Protein 3R9E (pdb70)

Organism: Escherichia coli (NCBI:txid562)

Radius of gyration: 22.88 Å; Cα contacts (8 Å, |Δi|>4): 651; chains: 2; bounding box: 65×47×61 Å

InterPro domains:
  IPR000182 GNAT domain [PF00583] (381-494)
  IPR000182 GNAT domain [PS51186] (375-516)
  IPR009006 Alanine racemase/group IV decarboxylase, C-terminal [G3DSA:2.40.37.10] (205-338)
  IPR009006 Alanine racemase/group IV decarboxylase, C-terminal [SSF50621] (195-311)
  IPR016181 Acyl-CoA N-acyltransferase [SSF55729] (352-518)
  IPR022644 Orn/DAP/Arg decarboxylase 2, N-terminal [PF02784] (1-208)
  IPR029066 PLP-binding barrel [G3DSA:3.20.20.10] (1-204)
  IPR029066 PLP-binding barrel [SSF51419] (2-212)

Sequence (360 aa):
DVSLTPSGIKVNDEITLLYPALKYAEELYLLINQQNKKINFIKSMAWPAFVNNISDSVSFIEQSMIDNQNEKALILFIKYKTKIAGVVSFNIIDHANKTAYIGYWLGANFQGKGIVTNNAINKLIQEYGDSGVIKRFVIKCCIVDNKKSNATALRCGFTLEGVLQKAEILNGVSYDQNIYSKVIDVSLTPSGIKVNDEITLLYPALKYAEELYLLINQNKINFIKSMAWPAFVNNISDSVSFIEQSMIDNQNEKALIILFIKYKTKIAGVVSFNIIDHANKTAYIGYWLGANFQGKGIVTNAINKLIQEYGDSGVIKRFVIKCIVDNKKSSNATALRCGFTLEGVLQKAEILNGVSYDQNIYSKVI

Structure (mmCIF, N/CA/C/O backbone):
data_3R9E
#
_entry.id   3R9E
#
_cell.length_a   78.986
_cell.length_b   94.763
_cell.length_c   53.252
_cell.angle_alpha   90.0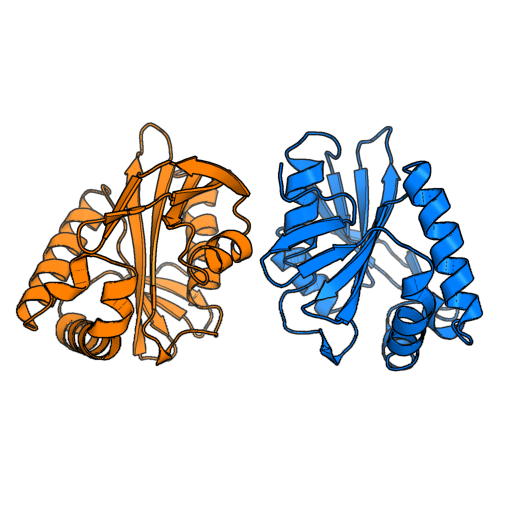00
_cell.angle_beta   90.000
_cell.angle_gamma   90.000
#
_symmetry.space_group_name_H-M   'P 21 21 2'
#
loop_
_entity.id
_entity.type
_entity.pdbx_description
1 polymer 'MccE protein'
2 non-polymer 'COENZYME A'
3 non-polymer "5'-O-(L-alpha-aspartylsulfamoyl)adenosine"
4 water water
#
loop_
_atom_site.group_PDB
_atom_site.id
_atom_site.type_symbol
_atom_site.label_atom_id
_atom_site.label_alt_id
_atom_site.label_comp_id
_atom_site.label_asym_id
_atom_site.label_entity_id
_atom_site.label_seq_id
_atom_site.pdbx_PDB_ins_code
_atom_site.Cartn_x
_atom_site.Cartn_y
_atom_site.Cartn_z
_atom_site.occupancy
_atom_site.B_iso_or_equiv
_atom_site.auth_seq_id
_atom_site.auth_comp_id
_atom_site.auth_asym_id
_atom_site.auth_atom_id
_atom_site.pdbx_PDB_model_num
ATOM 1 N N . ASP A 1 8 ? 37.446 16.886 9.251 1.00 14.74 4 ASP A N 1
ATOM 2 C CA . ASP A 1 8 ? 38.246 16.250 8.173 1.00 13.68 4 ASP A CA 1
ATOM 3 C C . ASP A 1 8 ? 38.207 14.736 8.371 1.00 13.05 4 ASP A C 1
ATOM 4 O O . ASP A 1 8 ? 38.932 14.192 9.205 1.00 13.22 4 ASP A O 1
ATOM 9 N N . VAL A 1 9 ? 37.362 14.058 7.597 1.00 12.81 5 VAL A N 1
ATOM 10 C CA . VAL A 1 9 ? 37.162 12.615 7.758 1.00 12.80 5 VAL A CA 1
ATOM 11 C C . VAL A 1 9 ? 38.383 11.772 7.370 1.00 11.95 5 VAL A C 1
ATOM 12 O O . VAL A 1 9 ? 38.433 10.586 7.677 1.00 12.45 5 VAL A O 1
ATOM 16 N N . SER A 1 10 ? 39.365 12.386 6.705 1.00 11.13 6 SER A N 1
ATOM 17 C CA . SER A 1 10 ? 40.605 11.681 6.329 1.00 10.76 6 SER A CA 1
ATOM 18 C C . SER A 1 10 ? 41.554 11.520 7.511 1.00 10.81 6 SER A C 1
ATOM 19 O O . SER A 1 10 ? 42.505 10.731 7.450 1.00 11.12 6 SER A O 1
ATOM 22 N N . LEU A 1 11 ? 41.298 12.275 8.581 1.00 11.02 7 LEU A N 1
ATOM 23 C CA . LEU A 1 11 ? 42.081 12.165 9.810 1.00 12.21 7 LEU A CA 1
ATOM 24 C C . LEU A 1 11 ? 41.358 11.217 10.749 1.00 12.99 7 LEU A C 1
ATOM 25 O O . LEU A 1 11 ? 40.420 11.604 11.453 1.00 14.15 7 LEU A O 1
ATOM 30 N N . THR A 1 12 ? 41.772 9.955 10.713 1.00 13.85 8 THR A N 1
ATOM 31 C CA . THR A 1 12 ? 41.119 8.886 11.460 1.00 14.61 8 THR A CA 1
ATOM 32 C C . THR A 1 12 ? 41.947 8.538 12.701 1.00 14.38 8 THR A C 1
ATOM 33 O O . THR A 1 12 ? 43.117 8.919 12.789 1.00 13.88 8 THR A O 1
ATOM 37 N N . PRO A 1 13 ? 41.354 7.814 13.672 1.00 14.58 9 PRO A N 1
ATOM 38 C CA . PRO A 1 13 ? 42.130 7.424 14.848 1.00 14.36 9 PRO A CA 1
ATOM 39 C C . PRO A 1 13 ? 43.381 6.601 14.513 1.00 14.00 9 PRO A C 1
ATOM 40 O O . PRO A 1 13 ? 44.385 6.710 15.211 1.00 14.17 9 PRO A O 1
ATOM 44 N N . SER A 1 14 ? 43.319 5.805 13.448 1.00 13.35 10 SER A N 1
ATOM 45 C CA . SER A 1 14 ? 44.423 4.903 13.087 1.00 13.19 10 SER A CA 1
ATOM 46 C C . SER A 1 14 ? 45.479 5.514 12.163 1.00 12.14 10 SER A C 1
ATOM 47 O O . SER A 1 14 ? 46.581 4.964 12.023 1.00 11.36 10 SER A O 1
ATOM 50 N N . GLY A 1 15 ? 45.153 6.636 11.531 1.00 11.43 11 GLY A N 1
ATOM 51 C CA . GLY A 1 15 ? 46.078 7.265 10.605 1.00 11.27 11 GLY A CA 1
ATOM 52 C C . GLY A 1 15 ? 45.408 8.210 9.643 1.00 10.88 11 GLY A C 1
ATOM 53 O O . GLY A 1 15 ? 44.238 8.565 9.792 1.00 11.80 11 GLY A O 1
ATOM 54 N N . ILE A 1 16 ? 46.173 8.619 8.645 1.00 9.97 12 ILE A N 1
ATOM 55 C CA . ILE A 1 16 ? 45.757 9.630 7.699 1.00 9.76 12 ILE A CA 1
ATOM 56 C C . ILE A 1 16 ? 45.441 8.960 6.377 1.00 9.40 12 ILE A C 1
ATOM 57 O O . ILE A 1 16 ? 46.310 8.323 5.780 1.00 9.24 12 ILE A O 1
ATOM 62 N N . LYS A 1 17 ? 44.193 9.082 5.934 1.00 9.80 13 LYS A N 1
ATOM 63 C CA . LYS A 1 17 ? 43.771 8.469 4.688 1.00 9.94 13 LYS A CA 1
ATOM 64 C C . LYS A 1 17 ? 44.170 9.340 3.507 1.00 9.74 13 LYS A C 1
ATOM 65 O O . LYS A 1 17 ? 43.630 10.432 3.313 1.00 10.22 13 LYS A O 1
ATOM 71 N N . VAL A 1 18 ? 45.120 8.852 2.721 1.00 9.33 14 VAL A N 1
ATOM 72 C CA . VAL A 1 18 ? 45.609 9.584 1.559 1.00 8.88 14 VAL A CA 1
ATOM 73 C C . VAL A 1 18 ? 44.627 9.470 0.391 1.00 9.35 14 VAL A C 1
ATOM 74 O O . VAL A 1 18 ? 44.252 10.476 -0.221 1.00 9.72 14 VAL A O 1
ATOM 78 N N . ASN A 1 19 ? 44.230 8.238 0.093 1.00 9.30 15 ASN A N 1
ATOM 79 C CA . ASN A 1 19 ? 43.275 7.959 -0.973 1.00 9.78 15 ASN A CA 1
ATOM 80 C C . ASN A 1 19 ? 42.670 6.590 -0.690 1.00 10.57 15 ASN A C 1
ATOM 81 O O . ASN A 1 19 ? 42.860 6.051 0.403 1.00 10.40 15 ASN A O 1
ATOM 86 N N . ASP A 1 20 ? 41.944 6.028 -1.656 1.00 11.75 16 ASP A N 1
ATOM 87 C CA . ASP A 1 20 ? 41.262 4.742 -1.456 1.00 13.23 16 ASP A CA 1
ATOM 88 C C . ASP A 1 20 ? 42.200 3.575 -1.163 1.00 13.07 16 ASP A C 1
ATOM 89 O O . ASP A 1 20 ? 41.773 2.572 -0.589 1.00 14.10 16 ASP A O 1
ATOM 94 N N . GLU A 1 21 ? 43.465 3.709 -1.560 1.00 12.02 17 GLU A N 1
ATOM 95 C CA . GLU A 1 21 ? 44.446 2.621 -1.461 1.00 11.87 17 GLU A CA 1
ATOM 96 C C . GLU A 1 21 ? 45.521 2.838 -0.389 1.00 10.91 17 GLU A C 1
ATOM 97 O O . GLU A 1 21 ? 46.155 1.881 0.044 1.00 11.20 17 GLU A O 1
ATOM 103 N N . ILE A 1 22 ? 45.732 4.087 0.026 1.00 9.89 18 ILE A N 1
ATOM 104 C CA . ILE A 1 22 ? 46.856 4.430 0.890 1.00 9.23 18 ILE A CA 1
ATOM 105 C C . ILE A 1 22 ? 46.390 5.067 2.186 1.00 8.97 18 ILE A C 1
ATOM 106 O O . ILE A 1 22 ? 45.652 6.059 2.175 1.00 8.56 18 ILE A O 1
ATOM 111 N N . THR A 1 23 ? 46.844 4.505 3.301 1.00 8.99 19 THR A N 1
ATOM 112 C CA . THR A 1 23 ? 46.668 5.119 4.612 1.00 9.50 19 THR A CA 1
ATOM 113 C C . THR A 1 23 ? 48.038 5.210 5.278 1.00 8.44 19 THR A C 1
ATOM 114 O O . THR A 1 23 ? 48.839 4.273 5.195 1.00 9.04 19 THR A O 1
ATOM 118 N N . LEU A 1 24 ? 48.293 6.341 5.930 1.00 8.05 20 LEU A N 1
ATOM 119 C CA . LEU A 1 24 ? 49.530 6.548 6.673 1.00 7.80 20 LEU A CA 1
ATOM 120 C C . LEU A 1 24 ? 49.213 6.261 8.129 1.00 7.96 20 LEU A C 1
ATOM 121 O O . LEU A 1 24 ? 48.548 7.048 8.803 1.00 8.37 20 LEU A O 1
ATOM 126 N N . LEU A 1 25 ? 49.675 5.107 8.599 1.00 8.20 21 LEU A N 1
ATOM 127 C CA . LEU A 1 25 ? 49.302 4.608 9.917 1.00 8.61 21 LEU A CA 1
ATOM 128 C C . LEU A 1 25 ? 50.171 5.152 11.029 1.00 8.73 21 LEU A C 1
ATOM 129 O O . LEU A 1 25 ? 51.397 5.208 10.913 1.00 8.44 21 LEU A O 1
ATOM 134 N N . TYR A 1 26 ? 49.539 5.518 12.138 1.00 9.01 22 TYR A N 1
ATOM 135 C CA . TYR A 1 26 ? 50.287 5.815 13.344 1.00 9.30 22 TYR A CA 1
ATOM 136 C C . TYR A 1 26 ? 50.931 4.513 13.820 1.00 9.99 22 TYR A C 1
ATOM 137 O O . TYR A 1 26 ? 50.292 3.457 13.798 1.00 10.67 22 TYR A O 1
ATOM 146 N N . PRO A 1 27 ? 52.208 4.570 14.226 1.00 10.59 23 PRO A N 1
ATOM 147 C CA . PRO A 1 27 ? 52.894 3.342 14.622 1.00 11.45 23 PRO A CA 1
ATOM 148 C C . PRO A 1 27 ? 52.221 2.608 15.784 1.00 12.52 23 PRO A C 1
ATOM 149 O O . PRO A 1 27 ? 51.607 3.231 16.656 1.00 12.79 23 PRO A O 1
ATOM 153 N N . ALA A 1 28 ? 52.334 1.285 15.748 1.00 13.72 24 ALA A N 1
ATOM 154 C CA . ALA A 1 28 ? 51.784 0.387 16.756 1.00 14.88 24 ALA A CA 1
ATOM 155 C C . ALA A 1 28 ? 52.638 -0.864 16.738 1.00 15.53 24 ALA A C 1
ATOM 156 O O . ALA A 1 28 ? 53.174 -1.248 15.694 1.00 14.84 24 ALA A O 1
ATOM 158 N N . LEU A 1 29 ? 52.746 -1.508 17.896 1.00 16.21 25 LEU A N 1
ATOM 159 C CA . LEU A 1 29 ? 53.583 -2.699 18.051 1.00 17.37 25 LEU A CA 1
ATOM 160 C C . LEU A 1 29 ? 53.165 -3.867 17.171 1.00 18.23 25 LEU A C 1
ATOM 161 O O . LEU A 1 29 ? 54.010 -4.660 16.763 1.00 18.62 25 LEU A O 1
ATOM 166 N N . LYS A 1 30 ? 51.869 -3.958 16.872 1.00 19.09 26 LYS A N 1
ATOM 167 C CA . LYS A 1 30 ? 51.332 -5.025 16.023 1.00 20.25 26 LYS A CA 1
ATOM 168 C C . LYS A 1 30 ? 51.962 -5.050 14.634 1.00 20.01 26 LYS A C 1
ATOM 169 O O . LYS A 1 30 ? 51.964 -6.085 13.971 1.00 20.78 26 LYS A O 1
ATOM 175 N N . TYR A 1 31 ? 52.498 -3.905 14.210 1.00 19.49 27 TYR A N 1
ATOM 176 C CA . TYR A 1 31 ? 53.114 -3.775 12.895 1.00 18.69 27 TYR A CA 1
ATOM 177 C C . TYR A 1 31 ? 54.561 -4.281 12.870 1.00 18.34 27 TYR A C 1
ATOM 178 O O . TYR A 1 31 ? 55.144 -4.421 11.796 1.00 18.04 27 TYR A O 1
ATOM 187 N N . ALA A 1 32 ? 55.133 -4.565 14.044 1.00 18.31 28 ALA A N 1
ATOM 188 C CA . ALA A 1 32 ? 56.557 -4.911 14.155 1.00 18.22 28 ALA A CA 1
ATOM 189 C C . ALA A 1 32 ? 56.975 -6.057 13.243 1.00 18.56 28 ALA A C 1
ATOM 190 O O . ALA A 1 32 ? 57.987 -5.969 12.545 1.00 18.17 28 ALA A O 1
ATOM 192 N N . GLU A 1 33 ? 56.188 -7.130 13.249 1.00 18.82 29 GLU A N 1
ATOM 193 C CA . GLU A 1 33 ? 56.503 -8.311 12.459 1.00 19.19 29 GLU A CA 1
ATOM 194 C C . GLU A 1 33 ? 56.535 -8.008 10.961 1.00 18.59 29 GLU A C 1
ATOM 195 O O . GLU A 1 33 ? 57.520 -8.307 10.287 1.00 18.05 29 GLU A O 1
ATOM 201 N N . GLU A 1 34 ? 55.466 -7.400 10.454 1.00 17.98 30 GLU A N 1
ATOM 202 C CA . GLU A 1 34 ? 55.373 -7.086 9.033 1.00 17.28 30 GLU A CA 1
ATOM 203 C C . GLU A 1 34 ? 56.453 -6.091 8.605 1.00 16.43 30 GLU A C 1
ATOM 204 O O . GLU A 1 34 ? 57.061 -6.249 7.544 1.00 16.15 30 GLU A O 1
ATOM 210 N N . LEU A 1 35 ? 56.688 -5.078 9.436 1.00 15.88 31 LEU A N 1
ATOM 211 C CA . LEU A 1 35 ? 57.710 -4.078 9.147 1.00 15.45 31 LEU A CA 1
ATOM 212 C C . LEU A 1 35 ? 59.086 -4.731 9.069 1.00 15.21 31 LEU A C 1
ATOM 213 O O . LEU A 1 35 ? 59.841 -4.498 8.118 1.00 14.12 31 LEU A O 1
ATOM 218 N N . TYR A 1 36 ? 59.403 -5.567 10.058 1.00 15.21 32 TYR A N 1
ATOM 219 C CA . TYR A 1 36 ? 60.684 -6.254 10.061 1.00 15.44 32 TYR A CA 1
ATOM 220 C C . TYR A 1 36 ? 60.879 -7.105 8.808 1.00 15.28 32 TYR A C 1
ATOM 221 O O . TYR A 1 36 ? 61.937 -7.063 8.186 1.00 14.66 32 TYR A O 1
ATOM 230 N N . LEU A 1 37 ? 59.862 -7.882 8.447 1.00 15.24 33 LEU A N 1
ATOM 231 C CA . LEU A 1 37 ? 59.974 -8.763 7.291 1.00 15.81 33 LEU A CA 1
ATOM 232 C C . LEU A 1 37 ? 60.195 -7.965 6.009 1.00 15.34 33 LEU A C 1
ATOM 233 O O . LEU A 1 37 ? 60.981 -8.357 5.151 1.00 15.20 33 LEU A O 1
ATOM 238 N N . LEU A 1 38 ? 59.510 -6.830 5.899 1.00 14.80 34 LEU A N 1
ATOM 239 C CA . LEU A 1 38 ? 59.664 -5.955 4.748 1.00 14.23 34 LEU A CA 1
ATOM 240 C C . LEU A 1 38 ? 61.090 -5.402 4.656 1.00 13.72 34 LEU A C 1
ATOM 241 O O . LEU A 1 38 ? 61.699 -5.409 3.589 1.00 13.81 34 LEU A O 1
ATOM 246 N N . ILE A 1 39 ? 61.625 -4.929 5.782 1.00 13.91 35 ILE A N 1
ATOM 247 C CA . ILE A 1 39 ? 62.993 -4.421 5.807 1.00 14.04 35 ILE A CA 1
ATOM 248 C C . ILE A 1 39 ? 63.959 -5.537 5.424 1.00 14.82 35 ILE A C 1
ATOM 249 O O . ILE A 1 39 ? 64.848 -5.345 4.600 1.00 14.90 35 ILE A O 1
ATOM 254 N N . ASN A 1 40 ? 63.751 -6.711 6.016 1.00 15.42 36 ASN A N 1
ATOM 255 C CA . ASN A 1 40 ? 64.599 -7.864 5.761 1.00 16.40 36 ASN A CA 1
ATOM 256 C C . ASN A 1 40 ? 64.652 -8.211 4.276 1.00 16.41 36 ASN A C 1
ATOM 257 O O . ASN A 1 40 ? 65.732 -8.446 3.737 1.00 16.59 36 ASN A O 1
ATOM 262 N N . GLN A 1 41 ? 63.490 -8.208 3.621 1.00 16.28 37 GLN A N 1
ATOM 263 C CA A GLN A 1 41 ? 63.394 -8.518 2.195 0.50 16.41 37 GLN A CA 1
ATOM 264 C CA B GLN A 1 41 ? 63.407 -8.523 2.194 0.50 16.44 37 GLN A CA 1
ATOM 265 C C . GLN A 1 41 ? 64.166 -7.505 1.344 1.00 16.04 37 GLN A C 1
ATOM 266 O O . GLN A 1 41 ? 64.666 -7.839 0.269 1.00 16.38 37 GLN A O 1
ATOM 277 N N . ASN A 1 42 ? 64.262 -6.269 1.832 1.00 15.07 38 ASN A N 1
ATOM 278 C CA . ASN A 1 42 ? 64.872 -5.171 1.075 1.00 14.00 38 ASN A CA 1
ATOM 279 C C . ASN A 1 42 ? 66.238 -4.717 1.565 1.00 14.23 38 ASN A C 1
ATOM 280 O O . ASN A 1 42 ? 66.802 -3.748 1.045 1.00 13.48 38 ASN A O 1
ATOM 285 N N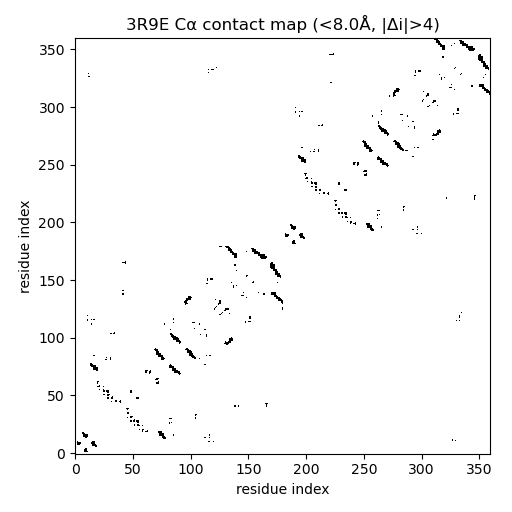 . LYS A 1 43 ? 66.780 -5.430 2.550 1.00 14.85 39 LYS A N 1
ATOM 286 C CA A LYS A 1 43 ? 68.000 -5.011 3.231 0.70 15.43 39 LYS A CA 1
ATOM 287 C CA B LYS A 1 43 ? 67.999 -4.986 3.226 0.30 15.09 39 LYS A CA 1
ATOM 288 C C . LYS A 1 43 ? 69.165 -4.704 2.285 1.00 15.44 39 LYS A C 1
ATOM 289 O O . LYS A 1 43 ? 69.801 -3.658 2.386 1.00 15.23 39 LYS A O 1
ATOM 300 N N . ILE A 1 44 ? 69.442 -5.613 1.356 1.00 15.72 40 ILE A N 1
ATOM 301 C CA . ILE A 1 44 ? 70.587 -5.418 0.469 1.00 16.56 40 ILE A CA 1
ATOM 302 C C . ILE A 1 44 ? 70.496 -4.131 -0.370 1.00 16.25 40 ILE A C 1
ATOM 303 O O . ILE A 1 44 ? 71.462 -3.373 -0.446 1.00 16.55 40 ILE A O 1
ATOM 308 N N . ASN A 1 45 ? 69.341 -3.877 -0.979 1.00 16.15 41 ASN A N 1
ATOM 309 C CA . ASN A 1 45 ? 69.167 -2.646 -1.747 1.00 16.18 41 ASN A CA 1
ATOM 310 C C . ASN A 1 45 ? 69.104 -1.393 -0.871 1.00 15.11 41 ASN A C 1
ATOM 311 O O . ASN A 1 45 ? 69.633 -0.344 -1.233 1.00 14.70 41 ASN A O 1
ATOM 316 N N . PHE A 1 46 ? 68.471 -1.510 0.292 1.00 13.98 42 PHE A N 1
ATOM 317 C CA . PHE A 1 46 ? 68.314 -0.364 1.193 1.00 13.45 42 PHE A CA 1
ATOM 318 C C . PHE A 1 46 ? 69.630 0.155 1.743 1.00 13.58 42 PHE A C 1
ATOM 319 O O . PHE A 1 46 ? 69.800 1.363 1.922 1.00 12.95 42 PHE A O 1
ATOM 327 N N . ILE A 1 47 ? 70.549 -0.766 2.027 1.00 14.19 43 ILE A N 1
ATOM 328 C CA . ILE A 1 47 ? 71.872 -0.418 2.553 1.00 14.94 43 ILE A CA 1
ATOM 329 C C . ILE A 1 47 ? 72.603 0.521 1.575 1.00 15.34 43 ILE A C 1
ATOM 330 O O . ILE A 1 47 ? 73.412 1.356 1.981 1.00 15.87 43 ILE A O 1
ATOM 335 N N . LYS A 1 48 ? 72.270 0.424 0.290 1.00 15.94 44 LYS A N 1
ATOM 336 C CA . LYS A 1 48 ? 72.852 1.327 -0.707 1.00 16.63 44 LYS A CA 1
ATOM 337 C C . LYS A 1 48 ? 72.522 2.809 -0.486 1.00 16.29 44 LYS A C 1
ATOM 338 O O . LYS A 1 48 ? 73.289 3.673 -0.899 1.00 17.00 44 LYS A O 1
ATOM 344 N N . SER A 1 49 ? 71.396 3.112 0.166 1.00 15.34 45 SER A N 1
ATOM 345 C CA . SER A 1 49 ? 70.953 4.506 0.282 1.00 14.92 45 SER A CA 1
ATOM 346 C C . SER A 1 49 ? 70.681 5.024 1.704 1.00 13.87 45 SER A C 1
ATOM 347 O O . SER A 1 49 ? 70.433 6.212 1.891 1.00 14.07 45 SER A O 1
ATOM 350 N N . MET A 1 50 ? 70.709 4.140 2.697 1.00 12.62 46 MET A N 1
ATOM 351 C CA . MET A 1 50 ? 70.406 4.509 4.085 1.00 11.63 46 MET A CA 1
ATOM 352 C C . MET A 1 50 ? 71.370 3.766 5.005 1.00 11.42 46 MET A C 1
ATOM 353 O O . MET A 1 50 ? 71.801 2.672 4.671 1.00 11.07 46 MET A O 1
ATOM 358 N N . ALA A 1 51 ? 71.710 4.348 6.156 1.00 11.35 47 ALA A N 1
ATOM 359 C CA . ALA A 1 51 ? 72.695 3.721 7.061 1.00 11.87 47 ALA A CA 1
ATOM 360 C C . ALA A 1 51 ? 72.075 2.626 7.940 1.00 11.81 47 ALA A C 1
ATOM 361 O O . ALA A 1 51 ? 72.624 1.516 8.068 1.00 13.28 47 ALA A O 1
ATOM 363 N N . TRP A 1 52 ? 70.909 2.925 8.507 1.00 10.97 48 TRP A N 1
ATOM 364 C CA . TRP A 1 52 ? 70.263 2.060 9.505 1.00 10.49 48 TRP A CA 1
ATOM 365 C C . TRP A 1 52 ? 69.900 0.620 9.088 1.00 10.02 48 TRP A C 1
ATOM 366 O O . TRP A 1 52 ? 69.896 -0.263 9.947 1.00 10.23 48 TRP A O 1
ATOM 377 N N . PRO A 1 53 ? 69.596 0.356 7.791 1.00 9.98 49 PRO A N 1
ATOM 378 C CA . PRO A 1 53 ? 69.175 -1.023 7.495 1.00 10.39 49 PRO A CA 1
ATOM 379 C C . PRO A 1 53 ? 70.240 -2.080 7.772 1.00 10.84 49 PRO A C 1
ATOM 380 O O . PRO A 1 53 ? 69.896 -3.227 8.050 1.00 11.00 49 PRO A O 1
ATOM 384 N N . ALA A 1 54 ? 71.514 -1.694 7.729 1.00 11.26 50 ALA A N 1
ATOM 385 C CA . ALA A 1 54 ? 72.608 -2.649 7.942 1.00 12.40 50 ALA A CA 1
ATOM 386 C C . ALA A 1 54 ? 72.528 -3.315 9.318 1.00 13.25 50 ALA A C 1
ATOM 387 O O . ALA A 1 54 ? 73.085 -4.397 9.521 1.00 14.03 50 ALA A O 1
ATOM 389 N N . PHE A 1 55 ? 71.829 -2.672 10.252 1.00 13.94 51 PHE A N 1
ATOM 390 C CA . PHE A 1 55 ? 71.786 -3.110 11.646 1.00 15.07 51 PHE A CA 1
ATOM 391 C C . PHE A 1 55 ? 70.425 -3.676 12.087 1.00 15.04 51 PHE A C 1
ATOM 392 O O . PHE A 1 55 ? 70.224 -3.978 13.266 1.00 15.86 51 PHE A O 1
ATOM 400 N N . VAL A 1 56 ? 69.500 -3.838 11.144 1.00 14.52 52 VAL A N 1
ATOM 401 C CA . VAL A 1 56 ? 68.201 -4.434 11.453 1.00 14.53 52 VAL A CA 1
ATOM 402 C C . VAL A 1 56 ? 68.307 -5.946 11.261 1.00 14.87 52 VAL A C 1
ATOM 403 O O . VAL A 1 56 ? 68.240 -6.449 10.137 1.00 15.21 52 VAL A O 1
ATOM 407 N N . ASN A 1 57 ? 68.475 -6.662 12.370 1.00 14.90 53 ASN A N 1
ATOM 408 C CA . ASN A 1 57 ? 68.815 -8.088 12.326 1.00 15.30 53 ASN A CA 1
ATOM 409 C C . ASN A 1 57 ? 67.769 -9.024 12.917 1.00 15.01 53 ASN A C 1
ATOM 410 O O . ASN A 1 57 ? 67.825 -10.238 12.713 1.00 15.11 53 ASN A O 1
ATOM 415 N N . ASN A 1 58 ? 66.817 -8.458 13.648 1.00 14.61 54 ASN A N 1
ATOM 416 C CA . ASN A 1 58 ? 65.792 -9.238 14.313 1.00 14.69 54 ASN A CA 1
ATOM 417 C C . ASN A 1 58 ? 64.545 -8.384 14.462 1.00 14.47 54 ASN A C 1
ATOM 418 O O . ASN A 1 58 ? 64.628 -7.149 14.454 1.00 13.98 54 ASN A O 1
ATOM 423 N N . ILE A 1 59 ? 63.395 -9.040 14.587 1.00 14.11 55 ILE A N 1
ATOM 424 C CA . ILE A 1 59 ? 62.135 -8.356 14.861 1.00 14.53 55 ILE A CA 1
ATOM 425 C C . ILE A 1 59 ? 62.252 -7.395 16.050 1.00 14.01 55 ILE A C 1
ATOM 426 O O . ILE A 1 59 ? 61.628 -6.337 16.042 1.00 13.69 55 ILE A O 1
ATOM 431 N N . SER A 1 60 ? 63.071 -7.744 17.045 1.00 13.69 56 SER A N 1
ATOM 432 C CA . SER A 1 60 ? 63.283 -6.896 18.222 1.00 13.82 56 SER A CA 1
ATOM 433 C C . SER A 1 60 ? 63.812 -5.504 17.865 1.00 13.42 56 SER A C 1
ATOM 434 O O . SER A 1 60 ? 63.529 -4.536 18.567 1.00 13.26 56 SER A O 1
ATOM 437 N N . ASP A 1 61 ? 64.587 -5.409 16.786 1.00 12.75 57 ASP A N 1
ATOM 438 C CA . ASP A 1 61 ? 65.078 -4.116 16.320 1.00 12.38 57 ASP A CA 1
ATOM 439 C C . ASP A 1 61 ? 63.926 -3.258 15.809 1.00 11.87 57 ASP A C 1
ATOM 440 O O . ASP A 1 61 ? 63.907 -2.046 16.035 1.00 11.59 57 ASP A O 1
ATOM 445 N N . SER A 1 62 ? 62.968 -3.886 15.133 1.00 11.38 58 SER A N 1
ATOM 446 C CA . SER A 1 62 ? 61.792 -3.165 14.648 1.00 11.65 58 SER A CA 1
ATOM 447 C C . SER A 1 62 ? 60.867 -2.780 15.801 1.00 11.68 58 SER A C 1
ATOM 448 O O . SER A 1 62 ? 60.282 -1.698 15.789 1.00 11.69 58 SER A O 1
ATOM 451 N N . VAL A 1 63 ? 60.753 -3.649 16.807 1.00 11.85 59 VAL A N 1
ATOM 452 C CA . VAL A 1 63 ? 60.019 -3.309 18.026 1.00 12.33 59 VAL A CA 1
ATOM 453 C C . VAL A 1 63 ? 60.616 -2.052 18.663 1.00 12.34 59 VAL A C 1
ATOM 454 O O . VAL A 1 63 ? 59.889 -1.108 18.989 1.00 12.44 59 VAL A O 1
ATOM 458 N N . SER A 1 64 ? 61.937 -2.021 18.817 1.00 12.27 60 SER A N 1
ATOM 459 C CA . SER A 1 64 ? 62.611 -0.868 19.411 1.00 12.75 60 SER A CA 1
ATOM 460 C C . SER A 1 64 ? 62.387 0.409 18.597 1.00 12.04 60 SER A C 1
ATOM 461 O O . SER A 1 64 ? 62.151 1.482 19.162 1.00 12.02 60 SER A O 1
ATOM 464 N N . PHE A 1 65 ? 62.450 0.285 17.275 1.00 11.09 61 PHE A N 1
ATOM 465 C CA . PHE A 1 65 ? 62.155 1.403 16.394 1.00 10.29 61 PHE A CA 1
ATOM 466 C C . PHE A 1 65 ? 60.725 1.920 16.591 1.00 9.94 61 PHE A C 1
ATOM 467 O O . PHE A 1 65 ? 60.502 3.130 16.671 1.00 9.53 61 PHE A O 1
ATOM 475 N N . ILE A 1 66 ? 59.764 1.004 16.654 1.00 9.81 62 ILE A N 1
ATOM 476 C CA . ILE A 1 66 ? 58.370 1.385 16.884 1.00 10.73 62 ILE A CA 1
ATOM 477 C C . ILE A 1 66 ? 58.202 2.083 18.232 1.00 10.73 62 ILE A C 1
ATOM 478 O O . ILE A 1 66 ? 57.542 3.124 18.310 1.00 10.78 62 ILE A O 1
ATOM 483 N N . GLU A 1 67 ? 58.816 1.533 19.281 1.00 11.25 63 GLU A N 1
ATOM 484 C CA . GLU A 1 67 ? 58.733 2.138 20.614 1.00 11.91 63 GLU A CA 1
ATOM 485 C C . GLU A 1 67 ? 59.265 3.570 20.610 1.00 11.67 63 GLU A C 1
ATOM 486 O O . GLU A 1 67 ? 58.605 4.482 21.115 1.00 11.86 63 GLU A O 1
ATOM 492 N N . GLN A 1 68 ? 60.438 3.780 20.015 1.00 11.25 64 GLN A N 1
ATOM 493 C CA . GLN A 1 68 ? 61.017 5.110 19.961 1.00 11.64 64 GLN A CA 1
ATOM 494 C C . GLN A 1 68 ? 60.176 6.055 19.098 1.00 11.04 64 GLN A C 1
ATOM 495 O O . GLN A 1 68 ? 60.005 7.222 19.446 1.00 10.89 64 GLN A O 1
ATOM 501 N N . SER A 1 69 ? 59.666 5.553 17.972 1.00 10.29 65 SER A N 1
ATOM 502 C CA . SER A 1 69 ? 58.828 6.351 17.080 1.00 9.65 65 SER A CA 1
ATOM 503 C C . SER A 1 69 ? 57.560 6.826 17.786 1.00 9.40 65 SER A C 1
ATOM 504 O O . SER A 1 69 ? 57.128 7.961 17.583 1.00 8.92 65 SER A O 1
ATOM 507 N N . MET A 1 70 ? 56.967 5.961 18.609 1.00 9.38 66 MET A N 1
ATOM 508 C CA . MET A 1 70 ? 55.760 6.342 19.353 1.00 9.65 66 MET A CA 1
ATOM 509 C C . MET A 1 70 ? 56.055 7.421 20.392 1.00 9.83 66 MET A C 1
ATOM 510 O O . MET A 1 70 ? 55.241 8.315 20.603 1.00 9.96 66 MET A O 1
ATOM 515 N N . ILE A 1 71 ? 57.223 7.343 21.029 1.00 10.43 67 ILE A N 1
ATOM 516 C CA . ILE A 1 71 ? 57.648 8.377 21.972 1.00 11.15 67 ILE A CA 1
ATOM 517 C C . ILE A 1 71 ? 57.844 9.709 21.244 1.00 10.86 67 ILE A C 1
ATOM 518 O O . ILE A 1 71 ? 57.312 10.744 21.664 1.00 10.86 67 ILE A O 1
ATOM 523 N N . ASP A 1 72 ? 58.575 9.676 20.131 1.00 10.43 68 ASP A N 1
ATOM 524 C CA . ASP A 1 72 ? 58.814 10.894 19.367 1.00 10.58 68 ASP A CA 1
ATOM 525 C C . ASP A 1 72 ? 57.516 11.493 18.806 1.00 9.70 68 ASP A C 1
ATOM 526 O O . ASP A 1 72 ? 57.331 12.717 18.830 1.00 10.15 68 ASP A O 1
ATOM 531 N N . ASN A 1 73 ? 56.606 10.633 18.340 1.00 8.78 69 ASN A N 1
ATOM 532 C CA . ASN A 1 73 ? 55.312 11.101 17.837 1.00 8.81 69 ASN A CA 1
ATOM 533 C C . ASN A 1 73 ? 54.498 11.778 18.938 1.00 8.69 69 ASN A C 1
ATOM 534 O O . ASN A 1 73 ? 53.950 12.861 18.727 1.00 9.29 69 ASN A O 1
ATOM 539 N N . GLN A 1 74 ? 54.437 11.142 20.110 1.00 8.58 70 GLN A N 1
ATOM 540 C CA . GLN A 1 74 ? 53.727 11.703 21.266 1.00 8.93 70 GLN A CA 1
ATOM 541 C C . GLN A 1 74 ? 54.188 13.119 21.582 1.00 9.58 70 GLN A C 1
ATOM 542 O O . GLN A 1 74 ? 53.372 13.989 21.891 1.00 9.98 70 GLN A O 1
ATOM 548 N N . ASN A 1 75 ? 55.494 13.337 21.492 1.00 10.08 71 ASN A N 1
ATOM 549 C CA . ASN A 1 75 ? 56.092 14.606 21.874 1.00 11.01 71 ASN A CA 1
ATOM 550 C C . ASN A 1 75 ? 56.314 15.568 20.716 1.00 11.47 71 ASN A C 1
ATOM 551 O O . ASN A 1 75 ? 56.879 16.648 20.894 1.00 11.98 71 ASN A O 1
ATOM 556 N N . GLU A 1 76 ? 55.829 15.185 19.539 1.00 11.89 72 GLU A N 1
ATOM 557 C CA . GLU A 1 76 ? 55.963 15.985 18.314 1.00 12.52 72 GLU A CA 1
ATOM 558 C C . GLU A 1 76 ? 57.419 16.310 17.966 1.00 12.15 72 GLU A C 1
ATOM 559 O O . GLU A 1 76 ? 57.696 17.330 17.342 1.00 12.90 72 GLU A O 1
ATOM 565 N N . LYS A 1 77 ? 58.337 15.437 18.368 1.00 12.17 73 LYS A N 1
ATOM 566 C CA . LYS A 1 77 ? 59.736 15.543 17.953 1.00 12.57 73 LYS A CA 1
ATOM 567 C C . LYS A 1 77 ? 59.867 15.140 16.485 1.00 11.67 73 LYS A C 1
ATOM 568 O O . LYS A 1 77 ? 60.731 15.643 15.757 1.00 11.97 73 LYS A O 1
ATOM 574 N N . ALA A 1 78 ? 58.993 14.226 16.079 1.00 10.37 74 ALA A N 1
ATOM 575 C CA . ALA A 1 78 ? 58.979 13.646 14.750 1.00 9.60 74 ALA A CA 1
ATOM 576 C C . ALA A 1 78 ? 57.541 13.262 14.436 1.00 8.91 74 ALA A C 1
ATOM 577 O O . ALA A 1 78 ? 56.670 13.305 15.318 1.00 8.86 74 ALA A O 1
ATOM 579 N N . LEU A 1 79 ? 57.287 12.906 13.177 1.00 8.12 75 LEU A N 1
ATOM 580 C CA . LEU A 1 79 ? 56.035 12.271 12.790 1.00 8.42 75 LEU A CA 1
ATOM 581 C C . LEU A 1 79 ? 56.395 11.058 11.944 1.00 7.99 75 LEU A C 1
ATOM 582 O O . LEU A 1 79 ? 56.676 11.191 10.755 1.00 9.06 75 LEU A O 1
ATOM 587 N N . ILE A 1 80 ? 56.391 9.884 12.564 1.00 7.46 76 ILE A N 1
ATOM 588 C CA . ILE A 1 80 ? 56.740 8.642 11.883 1.00 7.52 76 ILE A CA 1
ATOM 589 C C . ILE A 1 80 ? 55.456 7.919 11.531 1.00 6.91 76 ILE A C 1
ATOM 590 O O . ILE A 1 80 ? 54.623 7.685 12.405 1.00 7.63 76 ILE A O 1
ATOM 595 N N . LEU A 1 81 ? 55.297 7.568 10.257 1.00 6.56 77 LEU A N 1
ATOM 596 C CA . LEU A 1 81 ? 54.073 6.928 9.778 1.00 6.72 77 LEU A CA 1
ATOM 597 C C . LEU A 1 81 ? 54.404 5.705 8.953 1.00 6.62 77 LEU A C 1
ATOM 598 O O . LEU A 1 81 ? 55.370 5.700 8.191 1.00 6.84 77 LEU A O 1
ATOM 603 N N . PHE A 1 82 ? 53.589 4.665 9.096 1.00 6.85 78 PHE A N 1
ATOM 604 C CA . PHE A 1 82 ? 53.793 3.443 8.331 1.00 7.48 78 PHE A CA 1
ATOM 605 C C . PHE A 1 82 ? 52.824 3.448 7.161 1.00 7.25 78 PHE A C 1
ATOM 606 O O . PHE A 1 82 ? 51.610 3.560 7.338 1.00 8.10 78 PHE A O 1
ATOM 614 N N . ILE A 1 83 ? 53.364 3.364 5.953 1.00 7.50 79 ILE A N 1
ATOM 615 C CA . ILE A 1 83 ? 52.530 3.431 4.756 1.00 8.07 79 ILE A CA 1
ATOM 616 C C . ILE A 1 83 ? 51.812 2.103 4.547 1.00 8.36 79 ILE A C 1
ATOM 617 O O . ILE A 1 83 ? 52.457 1.059 4.419 1.00 9.09 79 ILE A O 1
ATOM 622 N N . LYS A 1 84 ? 50.484 2.146 4.518 1.00 8.82 80 LYS A N 1
ATOM 623 C CA . LYS A 1 84 ? 49.692 0.973 4.185 1.00 9.71 80 LYS A CA 1
ATOM 624 C C . LYS A 1 84 ? 49.131 1.152 2.784 1.00 9.54 80 LYS A C 1
ATOM 625 O O . LYS A 1 84 ? 48.409 2.111 2.506 1.00 10.22 80 LYS A O 1
ATOM 631 N N . TYR A 1 85 ? 49.477 0.217 1.907 1.00 9.87 81 TYR A N 1
ATOM 632 C CA . TYR A 1 85 ? 49.001 0.218 0.536 1.00 10.21 81 TYR A CA 1
ATOM 633 C C . TYR A 1 85 ? 48.176 -1.041 0.355 1.00 10.98 81 TYR A C 1
ATOM 634 O O . TYR A 1 85 ? 48.700 -2.156 0.469 1.00 11.00 81 TYR A O 1
ATOM 643 N N . LYS A 1 86 ? 46.884 -0.863 0.084 1.00 11.67 82 LYS A N 1
ATOM 644 C CA . LYS A 1 86 ? 45.934 -1.976 0.067 1.00 13.08 82 LYS A CA 1
ATOM 645 C C . LYS A 1 86 ? 46.030 -2.673 1.425 1.00 13.58 82 LYS A C 1
ATOM 646 O O . LYS A 1 86 ? 45.834 -2.029 2.447 1.00 14.09 82 LYS A O 1
ATOM 652 N N . THR A 1 87 ? 46.373 -3.963 1.452 1.00 14.70 83 THR A N 1
ATOM 653 C CA . THR A 1 87 ? 46.396 -4.715 2.712 1.00 15.64 83 THR A CA 1
ATOM 654 C C . THR A 1 87 ? 47.757 -4.743 3.412 1.00 15.21 83 THR A C 1
ATOM 655 O O . THR A 1 87 ? 47.869 -5.245 4.531 1.00 15.90 83 THR A O 1
ATOM 659 N N . LYS A 1 88 ? 48.781 -4.184 2.767 1.00 14.13 84 LYS A N 1
ATOM 660 C CA . LYS A 1 88 ? 50.163 -4.378 3.217 1.00 13.25 84 LYS A CA 1
ATOM 661 C C . LYS A 1 88 ? 50.867 -3.109 3.670 1.00 12.16 84 LYS A C 1
ATOM 662 O O . LYS A 1 88 ? 50.638 -2.025 3.129 1.00 11.54 84 LYS A O 1
ATOM 668 N N . ILE A 1 89 ? 51.764 -3.257 4.636 1.00 11.25 85 ILE A N 1
ATOM 669 C CA . ILE A 1 89 ? 52.734 -2.199 4.915 1.00 10.92 85 ILE A CA 1
ATOM 670 C C . ILE A 1 89 ? 53.725 -2.119 3.748 1.00 10.03 85 ILE A C 1
ATOM 671 O O . ILE A 1 89 ? 54.337 -3.126 3.369 1.00 10.19 85 ILE A O 1
ATOM 676 N N . ALA A 1 90 ? 53.855 -0.921 3.179 1.00 9.03 86 ALA A N 1
ATOM 677 C CA . ALA A 1 90 ? 54.672 -0.677 1.994 1.00 8.57 86 ALA A CA 1
ATOM 678 C C . ALA A 1 90 ? 56.012 -0.020 2.309 1.00 7.56 86 ALA A C 1
ATOM 679 O O . ALA A 1 90 ? 56.943 -0.073 1.498 1.00 7.44 86 ALA A O 1
ATOM 681 N N . GLY A 1 91 ? 56.095 0.633 3.465 1.00 7.32 87 GLY A N 1
ATOM 682 C CA . GLY A 1 91 ? 57.258 1.427 3.805 1.00 7.15 87 GLY A CA 1
ATOM 683 C C . GLY A 1 91 ? 56.915 2.434 4.874 1.00 6.55 87 GLY A C 1
ATOM 684 O O . GLY A 1 91 ? 55.948 2.258 5.628 1.00 7.20 87 GLY A O 1
ATOM 685 N N . VAL A 1 92 ? 57.730 3.482 4.935 1.00 6.69 88 VAL A N 1
ATOM 686 C CA . VAL A 1 92 ? 57.636 4.498 5.978 1.00 6.58 88 VAL A CA 1
ATOM 687 C C . VAL A 1 92 ? 57.701 5.873 5.317 1.00 5.96 88 VAL A C 1
ATOM 688 O O . VAL A 1 92 ? 58.456 6.072 4.361 1.00 6.42 88 VAL A O 1
ATOM 692 N N . VAL A 1 93 ? 56.899 6.812 5.809 1.00 6.16 89 VAL A N 1
ATOM 693 C CA . VAL A 1 93 ? 57.083 8.219 5.462 1.00 6.50 89 VAL A CA 1
ATOM 694 C C . VAL A 1 93 ? 57.088 8.997 6.771 1.00 5.92 89 VAL A C 1
ATOM 695 O O . VAL A 1 93 ? 56.367 8.654 7.706 1.00 6.70 89 VAL A O 1
ATOM 699 N N . SER A 1 94 ? 57.916 10.029 6.851 1.00 6.08 90 SER A N 1
ATOM 700 C CA . SER A 1 94 ? 58.112 10.687 8.132 1.00 6.86 90 SER A CA 1
ATOM 701 C C . SER A 1 94 ? 58.431 12.153 7.999 1.00 6.68 90 SER A C 1
ATOM 702 O O . SER A 1 94 ? 58.985 12.596 6.992 1.00 6.76 90 SER A O 1
ATOM 705 N N . PHE A 1 95 ? 58.089 12.896 9.045 1.00 6.67 91 PHE A N 1
ATOM 706 C CA . PHE A 1 95 ? 58.856 14.077 9.383 1.00 7.00 91 PHE A CA 1
ATOM 707 C C . PHE A 1 95 ? 59.917 13.572 10.363 1.00 7.31 91 PHE A C 1
ATOM 708 O O . PHE A 1 95 ? 59.608 13.305 11.528 1.00 7.67 91 PHE A O 1
ATOM 716 N N . ASN A 1 96 ? 61.145 13.385 9.881 1.00 8.00 92 ASN A N 1
ATOM 717 C CA . ASN A 1 96 ? 62.245 12.902 10.737 1.00 9.61 92 ASN A CA 1
ATOM 718 C C . ASN A 1 96 ? 62.497 13.855 11.905 1.00 9.80 92 ASN A C 1
ATOM 719 O O . ASN A 1 96 ? 62.821 13.430 13.019 1.00 10.40 92 ASN A O 1
ATOM 724 N N . ILE A 1 97 ? 62.393 15.151 11.609 1.00 9.84 93 ILE A N 1
ATOM 725 C CA . ILE A 1 97 ? 62.611 16.222 12.567 1.00 11.22 93 ILE A CA 1
ATOM 726 C C . ILE A 1 97 ? 61.511 17.241 12.341 1.00 10.53 93 ILE A C 1
ATOM 727 O O . ILE A 1 97 ? 61.247 17.625 11.198 1.00 9.83 93 ILE A O 1
ATOM 732 N N . ILE A 1 98 ? 60.859 17.659 13.424 1.00 10.73 94 ILE A N 1
ATOM 733 C CA . ILE A 1 98 ? 59.971 18.814 13.392 1.00 11.23 94 ILE A CA 1
ATOM 734 C C . ILE A 1 98 ? 60.629 19.930 14.201 1.00 11.63 94 ILE A C 1
ATOM 735 O O . ILE A 1 98 ? 60.849 19.790 15.405 1.00 11.93 94 ILE A O 1
ATOM 740 N N . ASP A 1 99 ? 60.987 21.011 13.515 1.00 11.63 95 ASP A N 1
ATOM 741 C CA . ASP A 1 99 ? 61.533 22.206 14.143 1.00 12.28 95 ASP A CA 1
ATOM 742 C C . ASP A 1 99 ? 60.372 23.161 14.372 1.00 12.38 95 ASP A C 1
ATOM 743 O O . ASP A 1 99 ? 59.958 23.895 13.471 1.00 11.96 95 ASP A O 1
ATOM 748 N N . HIS A 1 100 ? 59.831 23.124 15.584 1.00 13.05 96 HIS A N 1
ATOM 749 C CA . HIS A 1 100 ? 58.650 23.903 15.916 1.00 13.63 96 HIS A CA 1
ATOM 750 C C . HIS A 1 100 ? 58.887 25.408 15.849 1.00 13.42 96 HIS A C 1
ATOM 751 O O . HIS A 1 100 ? 58.074 26.140 15.287 1.00 13.41 96 HIS A O 1
ATOM 758 N N . ALA A 1 101 ? 60.020 25.846 16.388 1.00 13.11 97 ALA A N 1
ATOM 759 C CA . ALA A 1 101 ? 60.369 27.268 16.431 1.00 12.90 97 ALA A CA 1
ATOM 760 C C . ALA A 1 101 ? 60.380 27.893 15.041 1.00 12.14 97 ALA A C 1
ATOM 761 O O . ALA A 1 101 ? 59.963 29.036 14.863 1.00 12.60 97 ALA A O 1
ATOM 763 N N . ASN A 1 102 ? 60.850 27.132 14.055 1.00 10.82 98 ASN A N 1
ATOM 764 C CA . ASN A 1 102 ? 60.974 27.626 12.694 1.00 9.75 98 ASN A CA 1
ATOM 765 C C . ASN A 1 102 ? 59.927 27.042 11.753 1.00 9.03 98 ASN A C 1
ATOM 766 O O . ASN A 1 102 ? 60.012 27.206 10.533 1.00 9.09 98 ASN A O 1
ATOM 771 N N . LYS A 1 103 ? 58.935 26.371 12.337 1.00 9.43 99 LYS A N 1
ATOM 772 C CA . LYS A 1 103 ? 57.843 25.724 11.587 1.00 9.68 99 LYS A CA 1
ATOM 773 C C . LYS A 1 103 ? 58.352 24.967 10.347 1.00 9.05 99 LYS A C 1
ATOM 774 O O . LYS A 1 103 ? 57.858 25.150 9.228 1.00 9.28 99 LYS A O 1
ATOM 780 N N . THR A 1 104 ? 59.357 24.121 10.567 1.00 8.40 100 THR A N 1
ATOM 781 C CA . THR A 1 104 ? 60.020 23.397 9.490 1.00 8.59 100 THR A CA 1
ATOM 782 C C . THR A 1 104 ? 59.972 21.901 9.762 1.00 8.46 100 THR A C 1
ATOM 783 O O . THR A 1 104 ? 60.209 21.466 10.884 1.00 9.55 100 THR A O 1
ATOM 787 N N . ALA A 1 105 ? 59.659 21.122 8.726 1.00 7.80 101 ALA A N 1
ATOM 788 C CA . ALA A 1 105 ? 59.658 19.662 8.817 1.00 7.81 101 ALA A CA 1
ATOM 789 C C . ALA A 1 105 ? 60.622 19.084 7.791 1.00 7.41 101 ALA A C 1
ATOM 790 O O . ALA A 1 105 ? 60.619 19.495 6.620 1.00 8.16 101 ALA A O 1
ATOM 792 N N . TYR A 1 106 ? 61.446 18.141 8.243 1.00 7.21 102 TYR A N 1
ATOM 793 C CA . TYR A 1 106 ? 62.388 17.419 7.389 1.00 7.56 102 TYR A CA 1
ATOM 794 C C . TYR A 1 106 ? 61.797 16.053 7.102 1.00 7.44 102 TYR A C 1
ATOM 795 O O . TYR A 1 106 ? 61.514 15.291 8.029 1.00 7.97 102 TYR A O 1
ATOM 804 N N . ILE A 1 107 ? 61.600 15.764 5.818 1.00 6.91 103 ILE A N 1
ATOM 805 C CA . ILE A 1 107 ? 60.898 14.562 5.364 1.00 7.72 103 ILE A CA 1
ATOM 806 C C . ILE A 1 107 ? 61.855 13.409 5.058 1.00 7.38 103 ILE A C 1
ATOM 807 O O . ILE A 1 107 ? 62.924 13.599 4.457 1.00 8.61 103 ILE A O 1
ATOM 812 N N . GLY A 1 108 ? 61.453 12.211 5.467 1.00 6.69 104 GLY A N 1
ATOM 813 C CA . GLY A 1 108 ? 62.140 10.986 5.077 1.00 6.86 104 GLY A CA 1
ATOM 814 C C . GLY A 1 108 ? 61.148 9.977 4.537 1.00 6.29 104 GLY A C 1
ATOM 815 O O . GLY A 1 108 ? 59.947 10.078 4.791 1.00 6.53 104 GLY A O 1
ATOM 816 N N . TYR A 1 109 ? 61.644 8.996 3.796 1.00 6.03 105 TYR A N 1
ATOM 817 C CA . TYR A 1 109 ? 60.772 7.958 3.249 1.00 6.12 105 TYR A CA 1
ATOM 818 C C . TYR A 1 109 ? 61.551 6.760 2.741 1.00 6.14 105 TYR A C 1
ATOM 819 O O . TYR A 1 109 ? 62.727 6.873 2.380 1.00 6.63 105 TYR A O 1
ATOM 828 N N . TRP A 1 110 ? 60.859 5.624 2.685 1.00 5.98 106 TRP A N 1
ATOM 829 C CA . TRP A 1 110 ? 61.319 4.463 1.940 1.00 6.19 106 TRP A CA 1
ATOM 830 C C . TRP A 1 110 ? 60.146 3.573 1.586 1.00 6.31 106 TRP A C 1
ATOM 831 O O . TRP A 1 110 ? 59.137 3.560 2.285 1.00 6.28 106 TRP A O 1
ATOM 842 N N . LEU A 1 111 ? 60.304 2.829 0.493 1.00 6.41 107 LEU A N 1
ATOM 843 C CA . LEU A 1 111 ? 59.339 1.831 0.046 1.00 6.91 107 LEU A CA 1
ATOM 844 C C . LEU A 1 111 ? 60.036 0.527 -0.270 1.00 7.21 107 LEU A C 1
ATOM 845 O O . LEU A 1 111 ? 61.116 0.535 -0.858 1.00 7.52 107 LEU A O 1
ATOM 850 N N . GLY A 1 112 ? 59.405 -0.593 0.078 1.00 7.66 108 GLY A N 1
ATOM 851 C CA . GLY A 1 112 ? 59.875 -1.894 -0.408 1.00 8.67 108 GLY A CA 1
ATOM 852 C C . GLY A 1 112 ? 59.858 -1.917 -1.925 1.00 8.96 108 GLY A C 1
ATOM 853 O O . GLY A 1 112 ? 59.032 -1.244 -2.558 1.00 9.08 108 GLY A O 1
ATOM 854 N N . ALA A 1 113 ? 60.753 -2.716 -2.510 1.00 9.69 109 ALA A N 1
ATOM 855 C CA . ALA A 1 113 ? 60.872 -2.834 -3.972 1.00 10.19 109 ALA A CA 1
ATOM 856 C C . ALA A 1 113 ? 59.534 -3.112 -4.654 1.00 10.51 109 ALA A C 1
ATOM 857 O O . ALA A 1 113 ? 59.243 -2.543 -5.705 1.00 11.04 109 ALA A O 1
ATOM 859 N N . ASN A 1 114 ? 58.719 -3.971 -4.051 1.00 10.91 110 ASN A N 1
ATOM 860 C CA . ASN A 1 114 ? 57.437 -4.352 -4.647 1.00 12.15 110 ASN A CA 1
ATOM 861 C C . ASN A 1 114 ? 56.393 -3.242 -4.610 1.00 11.50 110 ASN A C 1
ATOM 862 O O . ASN A 1 114 ? 55.321 -3.377 -5.199 1.00 12.60 110 ASN A O 1
ATOM 867 N N . PHE A 1 115 ? 56.720 -2.143 -3.928 1.00 10.55 111 PHE A N 1
ATOM 868 C CA . PHE A 1 115 ? 55.811 -1.008 -3.802 1.00 9.92 111 PHE A CA 1
ATOM 869 C C . PHE A 1 115 ? 56.292 0.226 -4.547 1.00 9.42 111 PHE A C 1
ATOM 870 O O . PHE A 1 115 ? 55.582 1.228 -4.602 1.00 10.08 111 PHE A O 1
ATOM 878 N N . GLN A 1 116 ? 57.483 0.147 -5.133 1.00 9.71 112 GLN A N 1
ATOM 879 C CA . GLN A 1 116 ? 58.033 1.265 -5.884 1.00 10.24 112 GLN A CA 1
ATOM 880 C C . GLN A 1 116 ? 57.390 1.345 -7.272 1.00 10.49 112 GLN A C 1
ATOM 881 O O . GLN A 1 116 ? 56.905 0.340 -7.807 1.00 11.53 112 GLN A O 1
ATOM 887 N N . GLY A 1 117 ? 57.356 2.547 -7.837 1.00 10.41 113 GLY A N 1
ATOM 888 C CA . GLY A 1 117 ? 56.796 2.753 -9.174 1.00 10.91 113 GLY A CA 1
ATOM 889 C C . GLY A 1 117 ? 55.283 2.872 -9.194 1.00 10.97 113 GLY A C 1
ATOM 890 O O . GLY A 1 117 ? 54.660 2.712 -10.242 1.00 12.17 113 GLY A O 1
ATOM 891 N N . LYS A 1 118 ? 54.687 3.186 -8.049 1.00 10.40 114 LYS A N 1
ATOM 892 C CA . LYS A 1 118 ? 53.234 3.265 -7.909 1.00 10.27 114 LYS A CA 1
ATOM 893 C C . LYS A 1 118 ? 52.744 4.640 -7.442 1.00 9.46 114 LYS A C 1
ATOM 894 O O . LYS A 1 118 ? 51.567 4.808 -7.162 1.00 9.54 114 LYS A O 1
ATOM 900 N N . GLY A 1 119 ? 53.649 5.612 -7.340 1.00 8.33 115 GLY A N 1
ATOM 901 C CA . GLY A 1 119 ? 53.297 6.947 -6.841 1.00 7.77 115 GLY A CA 1
ATOM 902 C C . GLY A 1 119 ? 52.959 7.032 -5.364 1.00 7.07 115 GLY A C 1
ATOM 903 O O . GLY A 1 119 ? 52.414 8.032 -4.917 1.00 7.49 115 GLY A O 1
ATOM 904 N N . ILE A 1 120 ? 53.280 5.992 -4.601 1.00 7.00 116 ILE A N 1
ATOM 905 C CA . ILE A 1 120 ? 52.843 5.924 -3.210 1.00 6.86 116 ILE A CA 1
ATOM 906 C C . ILE A 1 120 ? 53.446 7.038 -2.347 1.00 6.64 116 ILE A C 1
ATOM 907 O O . ILE A 1 120 ? 52.734 7.691 -1.578 1.00 6.57 116 ILE A O 1
ATOM 912 N N . VAL A 1 121 ? 54.751 7.268 -2.485 1.00 6.76 117 VAL A N 1
ATOM 913 C CA . VAL A 1 121 ? 55.398 8.299 -1.676 1.00 7.02 117 VAL A CA 1
ATOM 914 C C . VAL A 1 121 ? 55.014 9.705 -2.131 1.00 6.69 117 VAL A C 1
ATOM 915 O O . VAL A 1 121 ? 54.746 10.566 -1.300 1.00 6.81 117 VAL A O 1
ATOM 919 N N . THR A 1 122 ? 54.942 9.924 -3.440 1.00 6.78 118 THR A N 1
ATOM 920 C CA . THR A 1 122 ? 54.444 11.206 -3.953 1.00 7.87 118 THR A CA 1
ATOM 921 C C . THR A 1 122 ? 53.062 11.539 -3.384 1.00 7.36 118 THR A C 1
ATOM 922 O O . THR A 1 122 ? 52.831 12.648 -2.897 1.00 7.62 118 THR A O 1
ATOM 926 N N . ASN A 1 123 ? 52.147 10.577 -3.434 1.00 7.11 119 ASN A N 1
ATOM 927 C CA A ASN A 1 123 ? 50.796 10.775 -2.909 0.60 7.60 119 ASN A CA 1
ATOM 928 C CA B ASN A 1 123 ? 50.812 10.823 -2.917 0.40 7.32 119 ASN A CA 1
ATOM 929 C C . ASN A 1 123 ? 50.817 11.042 -1.405 1.00 7.20 119 ASN A C 1
ATOM 930 O O . ASN A 1 123 ? 50.097 11.903 -0.902 1.00 7.23 119 ASN A O 1
ATOM 939 N N . ALA A 1 124 ? 51.653 10.296 -0.683 1.00 6.88 120 ALA A N 1
ATOM 940 C CA . ALA A 1 124 ? 51.784 10.488 0.762 1.00 6.99 120 ALA A CA 1
ATOM 941 C C . ALA A 1 124 ? 52.303 11.884 1.118 1.00 6.91 120 ALA A C 1
ATOM 942 O O . ALA A 1 124 ? 51.767 12.558 2.003 1.00 7.11 120 ALA A O 1
ATOM 944 N N . ILE A 1 125 ? 53.353 12.318 0.430 1.00 6.84 121 ILE A N 1
ATOM 945 C CA . ILE A 1 125 ? 53.933 13.629 0.700 1.00 7.25 121 ILE A CA 1
ATOM 946 C C . ILE A 1 125 ? 52.938 14.744 0.400 1.00 7.33 121 ILE A C 1
ATOM 947 O O . ILE A 1 125 ? 52.759 15.657 1.209 1.00 7.49 121 ILE A O 1
ATOM 952 N N . ASN A 1 126 ? 52.273 14.663 -0.753 1.00 7.45 122 ASN A N 1
ATOM 953 C CA . ASN A 1 126 ? 51.291 15.686 -1.091 1.00 8.16 122 ASN A CA 1
ATOM 954 C C . ASN A 1 126 ? 50.227 15.800 0.003 1.00 7.31 122 ASN A C 1
ATOM 955 O O . ASN A 1 126 ? 49.840 16.905 0.392 1.00 7.59 122 ASN A O 1
ATOM 960 N N . LYS A 1 127 ? 49.763 14.658 0.511 1.00 6.73 123 LYS A N 1
ATOM 961 C CA . LYS A 1 127 ? 48.765 14.659 1.583 1.00 7.13 123 LYS A CA 1
ATOM 962 C C . LYS A 1 127 ? 49.278 15.307 2.871 1.00 7.03 123 LYS A C 1
ATOM 963 O O . LYS A 1 127 ? 48.580 16.097 3.502 1.00 7.00 123 LYS A O 1
ATOM 969 N N . LEU A 1 128 ? 50.496 14.963 3.268 1.00 6.81 124 LEU A N 1
ATOM 970 C CA . LEU A 1 128 ? 51.098 15.545 4.466 1.00 6.90 124 LEU A CA 1
ATOM 971 C C . LEU A 1 128 ? 51.277 17.052 4.351 1.00 6.93 124 LEU A C 1
ATOM 972 O O . LEU A 1 128 ? 51.051 17.782 5.319 1.00 7.34 124 LEU A O 1
ATOM 977 N N . ILE A 1 129 ? 51.664 17.516 3.169 1.00 7.08 125 ILE A N 1
ATOM 978 C CA . ILE A 1 129 ? 51.858 18.939 2.951 1.00 8.11 125 ILE A CA 1
ATOM 979 C C . ILE A 1 129 ? 50.523 19.683 2.964 1.00 7.95 125 ILE A C 1
ATOM 980 O O . ILE A 1 129 ? 50.434 20.787 3.503 1.00 8.52 125 ILE A O 1
ATOM 985 N N . GLN A 1 130 ? 49.475 19.061 2.430 1.00 8.03 126 GLN A N 1
ATOM 986 C CA . GLN A 1 130 ? 48.143 19.648 2.525 1.00 8.45 126 GLN A CA 1
ATOM 987 C C . GLN A 1 130 ? 47.756 19.763 3.994 1.00 8.55 126 GLN A C 1
ATOM 988 O O . GLN A 1 130 ? 47.356 20.831 4.464 1.00 8.95 126 GLN A O 1
ATOM 994 N N . GLU A 1 131 ? 47.891 18.661 4.726 1.00 8.32 127 GLU A N 1
ATOM 995 C CA . GLU A 1 131 ? 47.404 18.619 6.101 1.00 8.56 127 GLU A CA 1
ATOM 996 C C . GLU A 1 131 ? 48.155 19.544 7.050 1.00 8.69 127 GLU A C 1
ATOM 997 O O . GLU A 1 131 ? 47.535 20.236 7.854 1.00 9.85 127 GLU A O 1
ATOM 1003 N N . TYR A 1 132 ? 49.481 19.563 6.946 1.00 8.25 128 TYR A N 1
ATOM 1004 C CA . TYR A 1 132 ? 50.324 20.351 7.850 1.00 8.94 128 TYR A CA 1
ATOM 1005 C C . TYR A 1 132 ? 50.664 21.733 7.307 1.00 9.19 128 TYR A C 1
ATOM 1006 O O . TYR A 1 132 ? 50.922 22.661 8.082 1.00 10.21 128 TYR A O 1
ATOM 1015 N N . GLY A 1 133 ? 50.690 21.863 5.985 1.00 10.37 129 GLY A N 1
ATOM 1016 C CA . GLY A 1 133 ? 51.091 23.115 5.341 1.00 11.86 129 GLY A CA 1
ATOM 1017 C C . GLY A 1 133 ? 49.940 24.080 5.169 1.00 12.93 129 GLY A C 1
ATOM 1018 O O . GLY A 1 133 ? 50.032 25.251 5.562 1.00 13.26 129 GLY A O 1
ATOM 1019 N N . ASP A 1 134 ? 48.845 23.597 4.590 1.00 13.86 130 ASP A N 1
ATOM 1020 C CA . ASP A 1 134 ? 47.683 24.452 4.349 1.00 14.67 130 ASP A CA 1
ATOM 1021 C C . ASP A 1 134 ? 46.960 24.842 5.638 1.00 14.73 130 ASP A C 1
ATOM 1022 O O . ASP A 1 134 ? 46.165 25.785 5.647 1.00 15.66 130 ASP A O 1
ATOM 1027 N N . SER A 1 135 ? 47.255 24.129 6.721 1.00 14.56 131 SER A N 1
ATOM 1028 C CA . SER A 1 135 ? 46.733 24.446 8.046 1.00 14.33 131 SER A CA 1
ATOM 1029 C C . SER A 1 135 ? 47.624 25.422 8.823 1.00 14.31 131 SER A C 1
ATOM 1030 O O . SER A 1 135 ? 47.260 25.859 9.916 1.00 15.27 131 SER A O 1
ATOM 1033 N N . GLY A 1 136 ? 48.801 25.729 8.284 1.00 13.61 132 GLY A N 1
ATOM 1034 C CA . GLY A 1 136 ? 49.731 26.662 8.926 1.00 13.52 132 GLY A CA 1
ATOM 1035 C C . GLY A 1 136 ? 50.609 26.106 10.037 1.00 13.40 132 GLY A C 1
ATOM 1036 O O . GLY A 1 136 ? 51.324 26.867 10.690 1.00 13.94 132 GLY A O 1
ATOM 1037 N N . VAL A 1 137 ? 50.582 24.793 10.256 1.00 13.04 133 VAL A N 1
ATOM 1038 C CA . VAL A 1 137 ? 51.449 24.183 11.273 1.00 12.81 133 VAL A CA 1
ATOM 1039 C C . VAL A 1 137 ? 52.921 24.216 10.827 1.00 12.04 133 VAL A C 1
ATOM 1040 O O . VAL A 1 137 ? 53.832 24.526 11.614 1.00 12.02 133 VAL A O 1
ATOM 1044 N N . ILE A 1 138 ? 53.140 23.908 9.555 1.00 10.82 134 ILE A N 1
ATOM 1045 C CA . ILE A 1 138 ? 54.476 23.870 8.978 1.00 10.56 134 ILE A CA 1
ATOM 1046 C C . ILE A 1 138 ? 54.539 24.838 7.801 1.00 10.72 134 ILE A C 1
ATOM 1047 O O . ILE A 1 138 ? 53.686 24.801 6.915 1.00 11.74 134 ILE A O 1
ATOM 1052 N N . LYS A 1 139 ? 55.559 25.694 7.819 1.00 10.92 135 LYS A N 1
ATOM 1053 C CA . LYS A 1 139 ? 55.816 26.709 6.799 1.00 11.42 135 LYS A CA 1
ATOM 1054 C C . LYS A 1 139 ? 56.729 26.171 5.701 1.00 10.27 135 LYS A C 1
ATOM 1055 O O . LYS A 1 139 ? 56.608 26.535 4.529 1.00 10.78 135 LYS A O 1
ATOM 1061 N N . ARG A 1 140 ? 57.675 25.332 6.110 1.00 9.13 136 ARG A N 1
ATOM 1062 C CA . ARG A 1 140 ? 58.779 24.915 5.264 1.00 8.22 136 ARG A CA 1
ATOM 1063 C C . ARG A 1 140 ? 58.981 23.410 5.389 1.00 7.57 136 ARG A C 1
ATOM 1064 O O . ARG A 1 140 ? 59.154 22.894 6.499 1.00 8.00 136 ARG A O 1
ATOM 1072 N N . PHE A 1 141 ? 58.945 22.730 4.242 1.00 7.58 137 PHE A N 1
ATOM 1073 C CA . PHE A 1 141 ? 59.192 21.291 4.149 1.00 7.28 137 PHE A CA 1
ATOM 1074 C C . PHE A 1 141 ? 60.508 21.073 3.429 1.00 7.50 137 PHE A C 1
ATOM 1075 O O . PHE A 1 141 ? 60.797 21.753 2.441 1.00 7.72 137 PHE A O 1
ATOM 1083 N N . VAL A 1 142 ? 61.303 20.125 3.917 1.00 7.09 138 VAL A N 1
ATOM 1084 C CA . VAL A 1 142 ? 62.651 19.898 3.391 1.00 7.53 138 VAL A CA 1
ATOM 1085 C C . VAL A 1 142 ? 62.851 18.422 3.080 1.00 7.59 138 VAL A C 1
ATOM 1086 O O . VAL A 1 142 ? 62.472 17.560 3.874 1.00 7.76 138 VAL A O 1
ATOM 1090 N N . ILE A 1 143 ? 63.432 18.143 1.917 1.00 7.67 139 ILE A N 1
ATOM 1091 C CA . ILE A 1 143 ? 63.932 16.813 1.584 1.00 8.34 139 ILE A CA 1
ATOM 1092 C C . ILE A 1 143 ? 65.426 16.934 1.328 1.00 8.76 139 ILE A C 1
ATOM 1093 O O . ILE A 1 143 ? 65.859 17.729 0.490 1.00 9.19 139 ILE A O 1
ATOM 1098 N N . LYS A 1 144 ? 66.207 16.157 2.065 1.00 9.48 140 LYS A N 1
ATOM 1099 C CA . LYS A 1 144 ? 67.653 16.109 1.869 1.00 11.79 140 LYS A CA 1
ATOM 1100 C C . LYS A 1 144 ? 68.016 14.676 1.636 1.00 12.70 140 LYS A C 1
ATOM 1101 O O . LYS A 1 144 ? 67.673 13.820 2.440 1.00 13.94 140 LYS A O 1
ATOM 1107 N N . CYS A 1 145 ? 68.718 14.418 0.541 1.00 13.11 141 CYS A N 1
ATOM 1108 C CA A CYS A 1 145 ? 69.136 13.073 0.236 0.60 13.84 141 CYS A CA 1
ATOM 1109 C CA B CYS A 1 145 ? 69.097 13.062 0.140 0.40 12.89 141 CYS A CA 1
ATOM 1110 C C . CYS A 1 145 ? 70.397 13.123 -0.635 1.00 13.07 141 CYS A C 1
ATOM 1111 O O . CYS A 1 145 ? 70.694 14.140 -1.262 1.00 13.40 141 CYS A 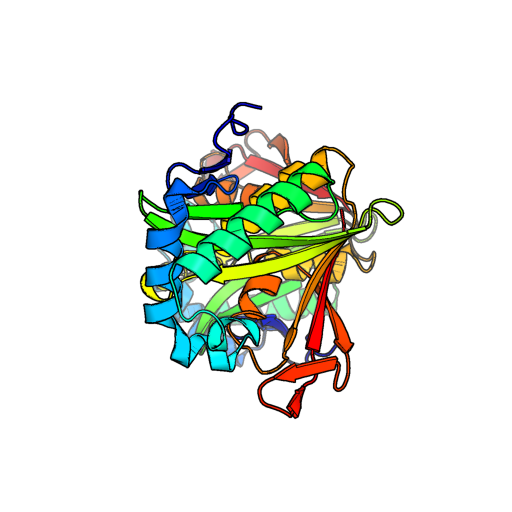O 1
ATOM 1116 N N . ILE A 1 146 ? 71.158 12.037 -0.620 1.00 12.02 142 ILE A N 1
ATOM 1117 C CA . ILE A 1 146 ? 72.430 11.982 -1.339 1.00 11.62 142 ILE A CA 1
ATOM 1118 C C . ILE A 1 146 ? 72.226 12.310 -2.816 1.00 11.65 142 ILE A C 1
ATOM 1119 O O . ILE A 1 146 ? 71.231 11.902 -3.419 1.00 11.07 142 ILE A O 1
ATOM 1124 N N . VAL A 1 147 ? 73.158 13.080 -3.377 1.00 11.59 143 VAL A N 1
ATOM 1125 C CA . VAL A 1 147 ? 73.017 13.638 -4.724 1.00 12.86 143 VAL A CA 1
ATOM 1126 C C . VAL A 1 147 ? 72.678 12.583 -5.782 1.00 13.47 143 VAL A C 1
ATOM 1127 O O . VAL A 1 147 ? 71.832 12.826 -6.643 1.00 14.24 143 VAL A O 1
ATOM 1131 N N . ASP A 1 148 ? 73.314 11.414 -5.703 1.00 14.01 144 ASP A N 1
ATOM 1132 C CA . ASP A 1 148 ? 73.106 10.381 -6.732 1.00 15.15 144 ASP A CA 1
ATOM 1133 C C . ASP A 1 148 ? 71.882 9.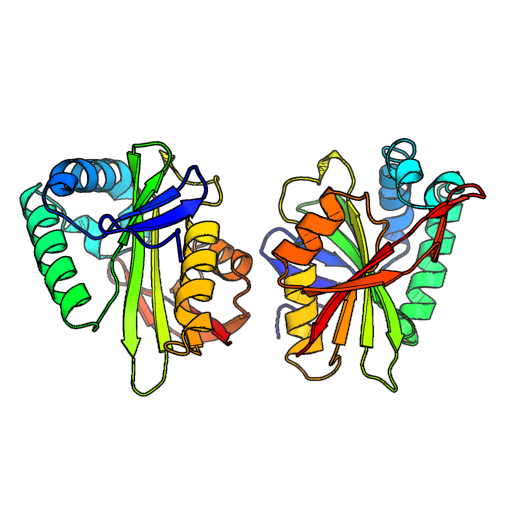480 -6.512 1.00 14.89 144 ASP A C 1
ATOM 1134 O O . ASP A 1 148 ? 71.709 8.479 -7.213 1.00 15.51 144 ASP A O 1
ATOM 1139 N N . ASN A 1 149 ? 71.038 9.827 -5.545 1.00 14.08 145 ASN A N 1
ATOM 1140 C CA . ASN A 1 149 ? 69.796 9.093 -5.324 1.00 14.04 145 ASN A CA 1
ATOM 1141 C C . ASN A 1 149 ? 68.757 9.567 -6.331 1.00 13.77 145 ASN A C 1
ATOM 1142 O O . ASN A 1 149 ? 67.960 10.470 -6.061 1.00 13.62 145 ASN A O 1
ATOM 1147 N N . LYS A 1 150 ? 68.791 8.946 -7.510 1.00 14.33 146 LYS A N 1
ATOM 1148 C CA . LYS A 1 150 ? 67.988 9.383 -8.646 1.00 14.65 146 LYS A CA 1
ATOM 1149 C C . LYS A 1 150 ? 66.489 9.351 -8.358 1.00 13.47 146 LYS A C 1
ATOM 1150 O O . LYS A 1 150 ? 65.774 10.303 -8.661 1.00 13.56 146 LYS A O 1
ATOM 1156 N N . LYS A 1 151 ? 66.020 8.257 -7.764 1.00 12.96 147 LYS A N 1
ATOM 1157 C CA . LYS A 1 151 ? 64.592 8.106 -7.491 1.00 12.77 147 LYS A CA 1
ATOM 1158 C C . LYS A 1 151 ? 64.078 9.107 -6.457 1.00 11.94 147 LYS A C 1
ATOM 1159 O O . LYS A 1 151 ? 62.991 9.658 -6.617 1.00 12.17 147 LYS A O 1
ATOM 1165 N N . SER A 1 152 ? 64.871 9.379 -5.424 1.00 11.76 148 SER A N 1
ATOM 1166 C CA . SER A 1 152 ? 64.458 10.386 -4.448 1.00 12.11 148 SER A CA 1
ATOM 1167 C C . SER A 1 152 ? 64.410 11.795 -5.050 1.00 12.17 148 SER A C 1
ATOM 1168 O O . SER A 1 152 ? 63.473 12.555 -4.789 1.00 12.32 148 SER A O 1
ATOM 1171 N N . ASN A 1 153 ? 65.409 12.139 -5.864 1.00 12.32 149 ASN A N 1
ATOM 1172 C CA . ASN A 1 153 ? 65.395 13.427 -6.558 1.00 12.84 149 ASN A CA 1
ATOM 1173 C C . ASN A 1 153 ? 64.145 13.608 -7.393 1.00 12.45 149 ASN A C 1
ATOM 1174 O O . ASN A 1 153 ? 63.521 14.663 -7.367 1.00 12.48 149 ASN A O 1
ATOM 1179 N N . ALA A 1 154 ? 63.784 12.561 -8.135 1.00 12.33 150 ALA A N 1
ATOM 1180 C CA . ALA A 1 154 ? 62.590 12.594 -8.963 1.00 12.50 150 ALA A CA 1
ATOM 1181 C C . ALA A 1 154 ? 61.330 12.797 -8.115 1.00 11.90 150 ALA A C 1
ATOM 1182 O O . ALA A 1 154 ? 60.452 13.562 -8.490 1.00 12.28 150 ALA A O 1
ATOM 1184 N N . THR A 1 155 ? 61.263 12.108 -6.973 1.00 11.67 151 THR A N 1
ATOM 1185 C CA . THR A 1 155 ? 60.147 12.253 -6.040 1.00 11.23 151 THR A CA 1
ATOM 1186 C C . THR A 1 155 ? 60.036 13.695 -5.530 1.00 10.73 151 THR A C 1
ATOM 1187 O O . THR A 1 155 ? 58.959 14.288 -5.565 1.00 10.69 151 THR A O 1
ATOM 1191 N N . ALA A 1 156 ? 61.153 14.264 -5.080 1.00 10.97 152 ALA A N 1
ATOM 1192 C CA . ALA A 1 156 ? 61.149 15.646 -4.597 1.00 11.22 152 ALA A CA 1
ATOM 1193 C C . ALA A 1 156 ? 60.625 16.612 -5.661 1.00 11.41 152 ALA A C 1
ATOM 1194 O O . ALA A 1 156 ? 59.744 17.427 -5.391 1.00 11.14 152 ALA A O 1
ATOM 1196 N N . LEU A 1 157 ? 61.148 16.501 -6.881 1.00 12.18 153 LEU A N 1
ATOM 1197 C CA . LEU A 1 157 ? 60.693 17.377 -7.967 1.00 13.30 153 LEU A CA 1
ATOM 1198 C C . LEU A 1 157 ? 59.225 17.146 -8.336 1.00 13.54 153 LEU A C 1
ATOM 1199 O O . LEU A 1 157 ? 58.494 18.100 -8.594 1.00 13.95 153 LEU A O 1
ATOM 1204 N N . ARG A 1 158 ? 58.812 15.876 -8.343 1.00 14.24 154 ARG A N 1
ATOM 1205 C CA . ARG A 1 158 ? 57.432 15.462 -8.621 1.00 14.98 154 ARG A CA 1
ATOM 1206 C C . ARG A 1 158 ? 56.447 16.091 -7.633 1.00 14.24 154 ARG A C 1
ATOM 1207 O O . ARG A 1 158 ? 55.306 16.406 -7.985 1.00 15.34 154 ARG A O 1
ATOM 1215 N N . CYS A 1 159 ? 56.905 16.276 -6.395 1.00 13.12 155 CYS A N 1
ATOM 1216 C CA . CYS A 1 159 ? 56.093 16.872 -5.338 1.00 12.59 155 CYS A CA 1
ATOM 1217 C C . CYS A 1 159 ? 56.192 18.393 -5.290 1.00 12.17 155 CYS A C 1
ATOM 1218 O O . CYS A 1 159 ? 55.679 19.015 -4.364 1.00 11.96 155 CYS A O 1
ATOM 1221 N N . GLY A 1 160 ? 56.855 18.980 -6.285 1.00 12.26 156 GLY A N 1
ATOM 1222 C CA . GLY A 1 160 ? 56.926 20.433 -6.409 1.00 12.19 156 GLY A CA 1
ATOM 1223 C C . GLY A 1 160 ? 57.947 21.110 -5.514 1.00 11.65 156 GLY A C 1
ATOM 1224 O O . GLY A 1 160 ? 57.821 22.295 -5.227 1.00 12.30 156 GLY A O 1
ATOM 1225 N N . PHE A 1 161 ? 58.965 20.367 -5.082 1.00 10.69 157 PHE A N 1
ATOM 1226 C CA . PHE A 1 161 ? 60.058 20.940 -4.299 1.00 10.40 157 PHE A CA 1
ATOM 1227 C C . PHE A 1 161 ? 61.054 21.619 -5.232 1.00 10.88 157 PHE A C 1
ATOM 1228 O O . PHE A 1 161 ? 61.147 21.274 -6.410 1.00 11.50 157 PHE A O 1
ATOM 1236 N N . THR A 1 162 ? 61.804 22.570 -4.688 1.00 10.89 158 THR A N 1
ATOM 1237 C CA . THR A 1 162 ? 62.835 23.303 -5.428 1.00 11.67 158 THR A CA 1
ATOM 1238 C C . THR A 1 162 ? 64.207 23.006 -4.829 1.00 10.95 158 THR A C 1
ATOM 1239 O O . THR A 1 162 ? 64.365 23.029 -3.609 1.00 10.32 158 THR A O 1
ATOM 1243 N N . LEU A 1 163 ? 65.194 22.728 -5.679 1.00 10.63 159 LEU A N 1
ATOM 1244 C CA . LEU A 1 163 ? 66.571 22.546 -5.221 1.00 11.24 159 LEU A CA 1
ATOM 1245 C C . LEU A 1 163 ? 67.163 23.858 -4.703 1.00 11.30 159 LEU A C 1
ATOM 1246 O O . LEU A 1 163 ? 67.219 24.849 -5.434 1.00 12.51 159 LEU A O 1
ATOM 1251 N N . GLU A 1 164 ? 67.608 23.853 -3.449 1.00 10.57 160 GLU A N 1
ATOM 1252 C CA . GLU A 1 164 ? 68.236 25.031 -2.841 1.00 10.76 160 GLU A CA 1
ATOM 1253 C C . GLU A 1 164 ? 69.764 25.019 -2.928 1.00 10.80 160 GLU A C 1
ATOM 1254 O O . GLU A 1 164 ? 70.403 26.075 -2.923 1.00 11.54 160 GLU A O 1
ATOM 1260 N N . GLY A 1 165 ? 70.352 23.833 -3.009 1.00 10.53 161 GLY A N 1
ATOM 1261 C CA . GLY A 1 165 ? 71.801 23.721 -3.095 1.00 10.68 161 GLY A CA 1
ATOM 1262 C C . GLY A 1 165 ? 72.283 22.336 -2.755 1.00 10.04 161 GLY A C 1
ATOM 1263 O O . GLY A 1 165 ? 71.484 21.407 -2.602 1.00 10.34 161 GLY A O 1
ATOM 1264 N N . VAL A 1 166 ? 73.603 22.209 -2.674 1.00 10.01 162 VAL A N 1
ATOM 1265 C CA . VAL A 1 166 ? 74.265 20.963 -2.345 1.00 10.35 162 VAL A CA 1
ATOM 1266 C C . VAL A 1 166 ? 74.959 21.119 -0.994 1.00 10.03 162 VAL A C 1
ATOM 1267 O O . VAL A 1 166 ? 75.759 22.046 -0.785 1.00 10.65 162 VAL A O 1
ATOM 1271 N N . LEU A 1 167 ? 74.631 20.222 -0.073 1.00 9.58 163 LEU A N 1
ATOM 1272 C CA . LEU A 1 167 ? 75.280 20.167 1.232 1.00 9.27 163 LEU A CA 1
ATOM 1273 C C . LEU A 1 167 ? 76.489 19.248 1.103 1.00 9.27 163 LEU A C 1
ATOM 1274 O O . LEU A 1 167 ? 76.356 18.034 0.922 1.00 9.43 163 LEU A O 1
ATOM 1279 N N . GLN A 1 168 ? 77.674 19.844 1.150 1.00 9.28 164 GLN A N 1
ATOM 1280 C CA . GLN A 1 168 ? 78.910 19.109 0.912 1.00 9.67 164 GLN A CA 1
ATOM 1281 C C . GLN A 1 168 ? 79.215 18.103 2.013 1.00 9.15 164 GLN A C 1
ATOM 1282 O O . GLN A 1 168 ? 79.254 18.457 3.194 1.00 9.06 164 GLN A O 1
ATOM 1288 N N . LYS A 1 169 ? 79.436 16.849 1.613 1.00 9.30 165 LYS A N 1
ATOM 1289 C CA . LYS A 1 169 ? 79.908 15.803 2.523 1.00 9.87 165 LYS A CA 1
ATOM 1290 C C . LYS A 1 169 ? 79.063 15.742 3.795 1.00 9.73 165 LYS A C 1
ATOM 1291 O O . LYS A 1 169 ? 79.592 15.710 4.904 1.00 10.52 165 LYS A O 1
ATOM 1297 N N . ALA A 1 170 ? 77.744 15.724 3.609 1.00 9.74 166 ALA A N 1
ATOM 1298 C CA . ALA A 1 170 ? 76.792 15.875 4.705 1.00 9.70 166 ALA A CA 1
ATOM 1299 C C . ALA A 1 170 ? 76.197 14.579 5.238 1.00 9.42 166 ALA A C 1
ATOM 1300 O O . ALA A 1 170 ? 75.646 14.568 6.341 1.00 10.20 166 ALA A O 1
ATOM 1302 N N . GLU A 1 171 ? 76.289 13.494 4.472 1.00 9.22 167 GLU A N 1
ATOM 1303 C CA . GLU A 1 171 ? 75.699 12.232 4.914 1.00 9.57 167 GLU A CA 1
ATOM 1304 C C . GLU A 1 171 ? 76.696 11.092 4.817 1.00 9.57 167 GLU A C 1
ATOM 1305 O O . GLU A 1 171 ? 77.269 10.847 3.756 1.00 9.56 167 GLU A O 1
ATOM 1311 N N . ILE A 1 172 ? 76.891 10.401 5.931 1.00 9.21 168 ILE A N 1
ATOM 1312 C CA . ILE A 1 172 ? 77.837 9.295 5.993 1.00 10.10 168 ILE A CA 1
ATOM 1313 C C . ILE A 1 172 ? 77.144 7.948 5.872 1.00 9.98 168 ILE A C 1
ATOM 1314 O O . ILE A 1 172 ? 76.222 7.633 6.632 1.00 11.04 168 ILE A O 1
ATOM 1319 N N . LEU A 1 173 ? 77.603 7.160 4.903 1.00 9.60 169 LEU A N 1
ATOM 1320 C CA . LEU A 1 173 ? 77.230 5.752 4.791 1.00 10.11 169 LEU A CA 1
ATOM 1321 C C . LEU A 1 173 ? 78.508 4.935 4.863 1.00 10.18 169 LEU A C 1
ATOM 1322 O O . LEU A 1 173 ? 79.427 5.151 4.076 1.00 9.83 169 LEU A O 1
ATOM 1327 N N . ASN A 1 174 ? 78.579 4.024 5.831 1.00 10.06 170 ASN A N 1
ATOM 1328 C CA . ASN A 1 174 ? 79.707 3.102 5.932 1.00 10.43 170 ASN A CA 1
ATOM 1329 C C . ASN A 1 174 ? 81.058 3.834 5.911 1.00 10.74 170 ASN A C 1
ATOM 1330 O O . ASN A 1 174 ? 81.977 3.463 5.174 1.00 11.02 170 ASN A O 1
ATOM 1335 N N . GLY A 1 175 ? 81.159 4.892 6.712 1.00 10.50 171 GLY A N 1
ATOM 1336 C CA . GLY A 1 175 ? 82.416 5.607 6.892 1.00 11.09 171 GLY A CA 1
ATOM 1337 C C . GLY A 1 175 ? 82.779 6.593 5.799 1.00 11.50 171 GLY A C 1
ATOM 1338 O O . GLY A 1 175 ? 83.828 7.232 5.882 1.00 12.37 171 GLY A O 1
ATOM 1339 N N . VAL A 1 176 ? 81.934 6.728 4.781 1.00 11.23 172 VAL A N 1
ATOM 1340 C CA . VAL A 1 176 ? 82.196 7.671 3.697 1.00 12.00 172 VAL A CA 1
ATOM 1341 C C . VAL A 1 176 ? 81.157 8.788 3.704 1.00 11.48 172 VAL A C 1
ATOM 1342 O O . VAL A 1 176 ? 79.955 8.514 3.764 1.00 11.05 172 VAL A O 1
ATOM 1346 N N . SER A 1 177 ? 81.626 10.038 3.640 1.00 11.46 173 SER A N 1
ATOM 1347 C CA . SER A 1 177 ? 80.736 11.204 3.557 1.00 11.63 173 SER A CA 1
ATOM 1348 C C . SER A 1 177 ? 80.333 11.510 2.108 1.00 11.72 173 SER A C 1
ATOM 1349 O O . SER A 1 177 ? 81.184 11.581 1.219 1.00 12.73 173 SER A O 1
ATOM 1352 N N . TYR A 1 178 ? 79.033 11.707 1.884 1.00 10.85 174 TYR A N 1
ATOM 1353 C CA . TYR A 1 178 ? 78.478 12.017 0.566 1.00 10.50 174 TYR A CA 1
ATOM 1354 C C . TYR A 1 178 ? 77.764 13.360 0.570 1.00 9.62 174 TYR A C 1
ATOM 1355 O O . TYR A 1 178 ? 77.161 13.753 1.578 1.00 9.84 174 TYR A O 1
ATOM 1364 N N . ASP A 1 179 ? 77.813 14.051 -0.564 1.00 9.50 175 ASP A N 1
ATOM 1365 C CA . ASP A 1 179 ? 77.051 15.283 -0.753 1.00 9.32 175 ASP A CA 1
ATOM 1366 C C . ASP A 1 179 ? 75.551 14.987 -0.795 1.00 9.18 175 ASP A C 1
ATOM 1367 O O . ASP A 1 179 ? 75.142 13.932 -1.287 1.00 9.30 175 ASP A O 1
ATOM 1372 N N . GLN A 1 180 ? 74.746 15.925 -0.296 1.00 9.03 176 GLN A N 1
ATOM 1373 C CA . GLN A 1 180 ? 73.287 15.851 -0.399 1.00 9.00 176 GLN A CA 1
ATOM 1374 C C . GLN A 1 180 ? 72.748 17.005 -1.223 1.00 8.93 176 GLN A C 1
ATOM 1375 O O . GLN A 1 180 ? 73.273 18.121 -1.163 1.00 10.19 176 GLN A O 1
ATOM 1381 N N . ASN A 1 181 ? 71.688 16.748 -1.979 1.00 8.81 177 ASN A N 1
ATOM 1382 C CA . ASN A 1 181 ? 70.849 17.832 -2.469 1.00 9.05 177 ASN A CA 1
ATOM 1383 C C . ASN A 1 181 ? 69.880 18.215 -1.367 1.00 8.85 177 ASN A C 1
ATOM 1384 O O . ASN A 1 181 ? 69.343 17.342 -0.688 1.00 9.76 177 ASN A O 1
ATOM 1389 N N . ILE A 1 182 ? 69.655 19.510 -1.178 1.00 8.63 178 ILE A N 1
ATOM 1390 C CA . ILE A 1 182 ? 68.594 19.963 -0.290 1.00 8.73 178 ILE A CA 1
ATOM 1391 C C . ILE A 1 182 ? 67.502 20.641 -1.099 1.00 8.46 178 ILE A C 1
ATOM 1392 O O . ILE A 1 182 ? 67.750 21.608 -1.832 1.00 8.59 178 ILE A O 1
ATOM 1397 N N . TYR A 1 183 ? 66.300 20.086 -0.974 1.00 8.23 179 TYR A N 1
ATOM 1398 C CA . TYR A 1 183 ? 65.103 20.575 -1.648 1.00 8.57 179 TYR A CA 1
ATOM 1399 C C . TYR A 1 183 ? 64.150 21.138 -0.617 1.00 8.36 179 TYR A C 1
ATOM 1400 O O . TYR A 1 183 ? 64.063 20.624 0.505 1.00 8.51 179 TYR A O 1
ATOM 1409 N N . SER A 1 184 ? 63.392 22.160 -1.001 1.00 8.54 180 SER A N 1
ATOM 1410 C CA . SER A 1 184 ? 62.360 22.681 -0.119 1.00 8.58 180 SER A CA 1
ATOM 1411 C C . SER A 1 184 ? 61.040 22.948 -0.835 1.00 8.51 180 SER A C 1
ATOM 1412 O O . SER A 1 184 ? 60.988 23.114 -2.064 1.00 8.94 180 SER A O 1
ATOM 1415 N N . LYS A 1 185 ? 59.973 22.964 -0.044 1.00 8.66 181 LYS A N 1
ATOM 1416 C CA . LYS A 1 185 ? 58.682 23.447 -0.492 1.00 9.02 181 LYS A CA 1
ATOM 1417 C C . LYS A 1 185 ? 58.163 24.334 0.621 1.00 9.26 181 LYS A C 1
ATOM 1418 O O . LYS A 1 185 ? 58.034 23.902 1.774 1.00 9.19 181 LYS A O 1
ATOM 1424 N N . VAL A 1 186 ? 57.904 25.590 0.279 1.00 10.02 182 VAL A N 1
ATOM 1425 C CA . VAL A 1 186 ? 57.505 26.592 1.254 1.00 11.20 182 VAL A CA 1
ATOM 1426 C C . VAL A 1 186 ? 56.062 26.998 0.985 1.00 11.78 182 VAL A C 1
ATOM 1427 O O . VAL A 1 186 ? 55.667 27.201 -0.164 1.00 12.46 182 VAL A O 1
ATOM 1431 N N . ILE A 1 187 ? 55.279 27.084 2.052 1.00 12.45 183 ILE A N 1
ATOM 1432 C CA . ILE A 1 187 ? 53.878 27.473 1.969 1.00 13.95 183 ILE A CA 1
ATOM 1433 C C . ILE A 1 187 ? 53.803 28.985 2.070 1.00 14.51 183 ILE A C 1
ATOM 1434 O O . ILE A 1 187 ? 54.303 29.572 3.027 1.00 15.61 183 ILE A O 1
ATOM 1439 N N . ASP B 1 8 ? 58.982 29.022 -24.286 1.00 25.55 4 ASP B N 1
ATOM 1440 C CA . ASP B 1 8 ? 58.248 27.782 -23.898 1.00 25.35 4 ASP B CA 1
ATOM 1441 C C . ASP B 1 8 ? 58.129 26.827 -25.086 1.00 25.32 4 ASP B C 1
ATOM 1442 O O . ASP B 1 8 ? 57.227 26.965 -25.920 1.00 25.28 4 ASP B O 1
ATOM 1447 N N . VAL B 1 9 ? 59.040 25.855 -25.144 1.00 25.29 5 VAL B N 1
ATOM 1448 C CA . VAL B 1 9 ? 59.089 24.882 -26.244 1.00 25.27 5 VAL B CA 1
ATOM 1449 C C . VAL B 1 9 ? 57.870 23.956 -26.297 1.00 24.82 5 VAL B C 1
ATOM 1450 O O . VAL B 1 9 ? 57.558 23.396 -27.353 1.00 24.98 5 VAL B O 1
ATOM 1454 N N . SER B 1 10 ? 57.185 23.807 -25.161 1.00 24.12 6 SER B N 1
ATOM 1455 C CA . SER B 1 10 ? 56.025 22.916 -25.053 1.00 23.51 6 SER B CA 1
ATOM 1456 C C . SER B 1 10 ? 54.771 23.459 -25.749 1.00 23.43 6 SER B C 1
ATOM 1457 O O . SER B 1 10 ? 53.828 22.711 -26.003 1.00 22.86 6 SER B O 1
ATOM 1460 N N . LEU B 1 11 ? 54.761 24.754 -26.056 1.00 23.56 7 LEU B N 1
ATOM 1461 C CA . LEU B 1 11 ? 53.633 25.371 -26.749 1.00 23.91 7 LEU B CA 1
ATOM 1462 C C . LEU B 1 11 ? 53.906 25.455 -28.249 1.00 24.13 7 LEU B C 1
ATOM 1463 O O . LEU B 1 11 ? 54.821 26.159 -28.683 1.00 24.33 7 LEU B O 1
ATOM 1468 N N . THR B 1 12 ? 53.123 24.714 -29.030 1.00 24.23 8 THR B N 1
ATOM 1469 C CA . THR B 1 12 ? 53.242 24.718 -30.493 1.00 24.37 8 THR B CA 1
ATOM 1470 C C . THR B 1 12 ? 51.895 25.073 -31.134 1.00 24.01 8 THR B C 1
ATOM 1471 O O . THR B 1 12 ? 50.882 25.137 -30.429 1.00 24.14 8 THR B O 1
ATOM 1475 N N . PRO B 1 13 ? 51.876 25.327 -32.463 1.00 23.62 9 PRO B N 1
ATOM 1476 C CA . PRO B 1 13 ? 50.602 25.583 -33.142 1.00 23.05 9 PRO B CA 1
ATOM 1477 C C . PRO B 1 13 ? 49.578 24.451 -32.990 1.00 22.17 9 PRO B C 1
ATOM 1478 O O . PRO B 1 13 ? 48.374 24.718 -32.990 1.00 22.70 9 PRO B O 1
ATOM 1482 N N . SER B 1 14 ? 50.054 23.212 -32.858 1.00 21.09 10 SER B N 1
ATOM 1483 C CA . SER B 1 14 ? 49.160 22.052 -32.754 1.00 19.87 10 SER B CA 1
ATOM 1484 C C . SER B 1 14 ? 48.599 21.828 -31.350 1.00 18.37 10 SER B C 1
ATOM 1485 O O . SER B 1 14 ? 47.505 21.283 -31.198 1.00 17.38 10 SER B O 1
ATOM 1488 N N . GLY B 1 15 ? 49.339 22.245 -30.327 1.00 17.12 11 GLY B N 1
ATOM 1489 C CA . GLY B 1 15 ? 48.897 22.018 -28.958 1.00 16.08 11 GLY B CA 1
ATOM 1490 C C . GLY B 1 15 ? 49.957 22.204 -27.902 1.00 15.14 11 GLY B C 1
ATOM 1491 O O . GLY B 1 15 ? 50.962 22.884 -28.114 1.00 16.18 11 GLY B O 1
ATOM 1492 N N . ILE B 1 16 ? 49.713 21.596 -26.748 1.00 13.69 12 ILE B N 1
ATOM 1493 C CA . ILE B 1 16 ? 50.585 21.729 -25.591 1.00 13.28 12 ILE B CA 1
ATOM 1494 C C . ILE B 1 16 ? 51.230 20.376 -25.329 1.00 12.62 12 ILE B C 1
ATOM 1495 O O . ILE B 1 16 ? 50.535 19.399 -25.051 1.00 12.25 12 ILE B O 1
ATOM 1500 N N . LYS B 1 17 ? 52.553 20.310 -25.422 1.00 12.57 13 LYS B N 1
ATOM 1501 C CA . LYS B 1 17 ? 53.272 19.069 -25.155 1.00 12.24 13 LYS B CA 1
ATOM 1502 C C . LYS B 1 17 ? 53.401 18.812 -23.651 1.00 12.11 13 LYS B C 1
ATOM 1503 O O . LYS B 1 17 ? 53.877 19.671 -22.904 1.00 12.74 13 LYS B O 1
ATOM 1509 N N . VAL B 1 18 ? 52.974 17.627 -23.222 1.00 11.41 14 VAL B N 1
ATOM 1510 C CA . VAL B 1 18 ? 53.058 17.214 -21.822 1.00 11.26 14 VAL B CA 1
ATOM 1511 C C . VAL B 1 18 ? 54.357 16.438 -21.583 1.00 11.57 14 VAL B C 1
ATOM 1512 O O . VAL B 1 18 ? 55.110 16.732 -20.657 1.00 12.06 14 VAL B O 1
ATOM 1516 N N . ASN B 1 19 ? 54.608 15.446 -22.428 1.00 11.41 15 ASN B N 1
ATOM 1517 C CA . ASN B 1 19 ? 55.851 14.684 -22.413 1.00 11.48 15 ASN B CA 1
ATOM 1518 C C . ASN B 1 19 ? 55.992 14.019 -23.781 1.00 11.61 15 ASN B C 1
ATOM 1519 O O . ASN B 1 19 ? 55.233 14.332 -24.697 1.00 11.52 15 ASN B O 1
ATOM 1524 N N . ASP B 1 20 ? 56.952 13.116 -23.933 1.00 12.01 16 ASP B N 1
ATOM 1525 C CA . ASP B 1 20 ? 57.189 12.481 -25.234 1.00 12.51 16 ASP B CA 1
ATOM 1526 C C . ASP B 1 20 ? 56.069 11.548 -25.687 1.00 11.56 16 ASP B C 1
ATOM 1527 O O . ASP B 1 20 ? 56.044 11.126 -26.845 1.00 11.69 16 ASP B O 1
ATOM 1532 N N . GLU B 1 21 ? 55.148 11.230 -24.779 1.00 10.46 17 GLU B N 1
ATOM 1533 C CA . GLU B 1 21 ? 54.021 10.346 -25.088 1.00 10.45 17 GLU B CA 1
ATOM 1534 C C . GLU B 1 21 ? 52.701 11.086 -25.268 1.00 9.51 17 GLU B C 1
ATOM 1535 O O . GLU B 1 21 ? 51.795 10.562 -25.919 1.00 9.46 17 GLU B O 1
ATOM 1541 N N . ILE B 1 22 ? 52.590 12.282 -24.684 1.00 9.19 18 ILE B N 1
ATOM 1542 C CA . ILE B 1 22 ? 51.315 12.998 -24.589 1.00 8.86 18 ILE B CA 1
ATOM 1543 C C . ILE B 1 22 ? 51.424 14.428 -25.098 1.00 8.70 18 ILE B C 1
ATOM 1544 O O . ILE B 1 22 ? 52.271 15.197 -24.637 1.00 9.07 18 ILE B O 1
ATOM 1549 N N . THR B 1 23 ? 50.546 14.778 -26.032 1.00 8.92 19 THR B N 1
ATOM 1550 C CA . THR B 1 23 ? 50.352 16.160 -26.439 1.00 9.45 19 THR B CA 1
ATOM 1551 C C . THR B 1 23 ? 48.864 16.457 -26.357 1.00 9.22 19 THR B C 1
ATOM 1552 O O . THR B 1 23 ? 48.035 15.608 -26.708 1.00 9.47 19 THR B O 1
ATOM 1556 N N . LEU B 1 24 ? 48.532 17.643 -25.856 1.00 8.86 20 LEU B N 1
ATOM 1557 C CA . LEU B 1 24 ? 47.153 18.104 -25.759 1.00 8.78 20 LEU B CA 1
ATOM 1558 C C . LEU B 1 24 ? 46.886 18.976 -26.972 1.00 9.07 20 LEU B C 1
ATOM 1559 O O . LEU B 1 24 ? 47.392 20.093 -27.069 1.00 9.74 20 LEU B O 1
ATOM 1564 N N . LEU B 1 25 ? 46.091 18.453 -27.896 1.00 9.52 21 LEU B N 1
ATOM 1565 C CA . LEU B 1 25 ? 45.835 19.101 -29.176 1.00 10.16 21 LEU B CA 1
ATOM 1566 C C . LEU B 1 25 ? 44.702 20.108 -29.124 1.00 10.36 21 LEU B C 1
ATOM 1567 O O . LEU B 1 25 ? 43.643 19.856 -28.541 1.00 10.29 21 LEU B O 1
ATOM 1572 N N . TYR B 1 26 ? 44.920 21.255 -29.764 1.00 11.44 22 TYR B N 1
ATOM 1573 C CA . TYR B 1 26 ? 43.806 22.152 -30.038 1.00 12.52 22 TYR B CA 1
ATOM 1574 C C . TYR B 1 26 ? 42.831 21.436 -30.971 1.00 12.76 22 TYR B C 1
ATOM 1575 O O . TYR B 1 26 ? 43.261 20.754 -31.907 1.00 12.88 22 TYR B O 1
ATOM 1584 N N . PRO B 1 27 ? 41.520 21.539 -30.697 1.00 13.35 23 PRO B N 1
ATOM 1585 C CA . PRO B 1 27 ? 40.538 20.870 -31.548 1.00 14.01 23 PRO B CA 1
ATOM 1586 C C . PRO B 1 27 ? 40.666 21.261 -33.017 1.00 14.36 23 PRO B C 1
ATOM 1587 O O . PRO B 1 27 ? 40.968 22.412 -33.342 1.00 14.79 23 PRO B O 1
ATOM 1591 N N . ALA B 1 28 ? 40.460 20.275 -33.883 1.00 14.61 24 ALA B N 1
ATOM 1592 C CA . ALA B 1 28 ? 40.473 20.458 -35.330 1.00 15.08 24 ALA B CA 1
ATOM 1593 C C . ALA B 1 28 ? 39.551 19.401 -35.918 1.00 15.11 24 ALA B C 1
ATOM 1594 O O . ALA B 1 28 ? 39.401 18.314 -35.358 1.00 14.86 24 ALA B O 1
ATOM 1596 N N . LEU B 1 29 ? 38.932 19.730 -37.050 1.00 15.59 25 LEU B N 1
ATOM 1597 C CA . LEU B 1 29 ? 37.931 18.867 -37.683 1.00 15.97 25 LEU B CA 1
ATOM 1598 C C . LEU B 1 29 ? 38.468 17.504 -38.109 1.00 15.70 25 LEU B C 1
ATOM 1599 O O . LEU B 1 29 ? 37.719 16.530 -38.164 1.00 15.92 25 LEU B O 1
ATOM 1604 N N . LYS B 1 30 ? 39.766 17.436 -38.389 1.00 15.62 26 LYS B N 1
ATOM 1605 C CA . LYS B 1 30 ? 40.378 16.190 -38.841 1.00 15.85 26 LYS B CA 1
ATOM 1606 C C . LYS B 1 30 ? 40.429 15.097 -37.767 1.00 15.66 26 LYS B C 1
ATOM 1607 O O . LYS B 1 30 ? 40.809 13.955 -38.055 1.00 16.61 26 LYS B O 1
ATOM 1613 N N . TYR B 1 31 ? 40.054 15.454 -36.536 1.00 15.01 27 TYR B N 1
ATOM 1614 C CA . TYR B 1 31 ? 39.982 14.497 -35.434 1.00 14.38 27 TYR B CA 1
ATOM 1615 C C . TYR B 1 31 ? 38.569 13.978 -35.189 1.00 14.12 27 TYR B C 1
ATOM 1616 O O . TYR B 1 31 ? 38.364 13.137 -34.322 1.00 13.83 27 TYR B O 1
ATOM 1625 N N . ALA B 1 32 ? 37.604 14.448 -35.982 1.00 14.11 28 ALA B N 1
ATOM 1626 C CA . ALA B 1 32 ? 36.190 14.133 -35.756 1.00 14.14 28 ALA B CA 1
ATOM 1627 C C . ALA B 1 32 ? 35.877 12.636 -35.742 1.00 13.81 28 ALA B C 1
ATOM 1628 O O . ALA B 1 32 ? 35.219 12.141 -34.821 1.00 13.32 28 ALA B O 1
ATOM 1630 N N . GLU B 1 33 ? 36.348 11.923 -36.764 1.00 13.88 29 GLU B N 1
ATOM 1631 C CA . GLU B 1 33 ? 36.097 10.495 -36.881 1.00 14.19 29 GLU B CA 1
ATOM 1632 C C . GLU B 1 33 ? 36.733 9.721 -35.732 1.00 13.34 29 GLU B C 1
ATOM 1633 O O . GLU B 1 33 ? 36.072 8.895 -35.107 1.00 12.98 29 GLU B O 1
ATOM 1639 N N . GLU B 1 34 ? 38.009 9.994 -35.455 1.00 13.14 30 GLU B N 1
ATOM 1640 C CA . GLU B 1 34 ? 38.703 9.295 -34.373 1.00 12.84 30 GLU B CA 1
ATOM 1641 C C . GLU B 1 34 ? 38.012 9.538 -33.024 1.00 12.03 30 GLU B C 1
ATOM 1642 O O . GLU B 1 34 ? 37.824 8.608 -32.242 1.00 11.67 30 GLU B O 1
ATOM 1648 N N . LEU B 1 35 ? 37.607 10.781 -32.776 1.00 11.79 31 LEU B N 1
ATOM 1649 C CA . LEU B 1 35 ? 36.887 11.114 -31.554 1.00 11.59 31 LEU B CA 1
ATOM 1650 C C . LEU B 1 35 ? 35.551 10.369 -31.457 1.00 11.30 31 LEU B C 1
ATOM 1651 O O . LEU B 1 35 ? 35.251 9.763 -30.427 1.00 10.73 31 LEU B O 1
ATOM 1656 N N . TYR B 1 36 ? 34.754 10.413 -32.527 1.00 11.76 32 TYR B N 1
ATOM 1657 C CA . TYR B 1 36 ? 33.468 9.713 -32.535 1.00 12.36 32 TYR B CA 1
ATOM 1658 C C . TYR B 1 36 ? 33.617 8.222 -32.252 1.00 11.81 32 TYR B C 1
ATOM 1659 O O . TYR B 1 36 ? 32.878 7.660 -31.444 1.00 11.82 32 TYR B O 1
ATOM 1668 N N . LEU B 1 37 ? 34.563 7.584 -32.940 1.00 11.61 33 LEU B N 1
ATOM 1669 C CA . LEU B 1 37 ? 34.739 6.146 -32.798 1.00 11.98 33 LEU B CA 1
ATOM 1670 C C . LEU B 1 37 ? 35.132 5.799 -31.372 1.00 11.56 33 LEU B C 1
ATOM 1671 O O . LEU B 1 37 ? 34.672 4.800 -30.823 1.00 11.80 33 LEU B O 1
ATOM 1676 N N . LEU B 1 38 ? 35.980 6.635 -30.775 1.00 11.32 34 LEU B N 1
ATOM 1677 C CA . LEU B 1 38 ? 36.410 6.441 -29.398 1.00 10.79 34 LEU B CA 1
ATOM 1678 C C . LEU B 1 38 ? 35.236 6.555 -28.424 1.00 10.53 34 LEU B C 1
ATOM 1679 O O . LEU B 1 38 ? 35.062 5.718 -27.536 1.00 10.61 34 LEU B O 1
ATOM 1684 N N . ILE B 1 39 ? 34.412 7.580 -28.612 1.00 10.63 35 ILE B N 1
ATOM 1685 C CA . ILE B 1 39 ? 33.215 7.746 -27.793 1.00 11.23 35 ILE B CA 1
ATOM 1686 C C . ILE B 1 39 ? 32.287 6.529 -27.930 1.00 11.35 35 ILE B C 1
ATOM 1687 O O . ILE B 1 39 ? 31.815 5.978 -26.931 1.00 11.70 35 ILE B O 1
ATOM 1692 N N . ASN B 1 40 ? 32.054 6.102 -29.168 1.00 11.96 36 ASN B N 1
ATOM 1693 C CA . ASN B 1 40 ? 31.165 4.971 -29.412 1.00 12.58 36 ASN B CA 1
ATOM 1694 C C . ASN B 1 40 ? 31.606 3.682 -28.718 1.00 12.68 36 ASN B C 1
ATOM 1695 O O . ASN B 1 40 ? 30.777 2.980 -28.135 1.00 12.94 36 ASN B O 1
ATOM 1700 N N . GLN B 1 41 ? 32.904 3.385 -28.775 1.00 12.53 37 GLN B N 1
ATOM 1701 C CA . GLN B 1 41 ? 33.459 2.204 -28.114 1.00 13.32 37 GLN B CA 1
ATOM 1702 C C . GLN B 1 41 ? 33.230 2.214 -26.611 1.00 13.02 37 GLN B C 1
ATOM 1703 O O . GLN B 1 41 ? 33.097 1.159 -25.992 1.00 13.93 37 GLN B O 1
ATOM 1709 N N . ASN B 1 42 ? 33.193 3.416 -26.036 1.00 12.86 38 ASN B N 1
ATOM 1710 C CA . ASN B 1 42 ? 33.118 3.611 -24.599 1.00 12.67 38 ASN B CA 1
ATOM 1711 C C . ASN B 1 42 ? 31.732 4.016 -24.108 1.00 13.50 38 ASN B C 1
ATOM 1712 O O . ASN B 1 42 ? 31.541 4.261 -22.919 1.00 12.79 38 ASN B O 1
ATOM 1717 N N . LYS B 1 43 ? 30.770 4.062 -25.028 1.00 14.71 39 LYS B N 1
ATOM 1718 C CA . LYS B 1 43 ? 29.476 4.705 -24.788 1.00 16.55 39 LYS B CA 1
ATOM 1719 C C . LYS B 1 43 ? 28.736 4.168 -23.566 1.00 17.02 39 LYS B C 1
ATOM 1720 O O . LYS B 1 43 ? 28.325 4.935 -22.690 1.00 17.23 39 LYS B O 1
ATOM 1726 N N . ILE B 1 44 ? 28.559 2.856 -23.505 1.00 17.86 40 ILE B N 1
ATOM 1727 C CA . ILE B 1 44 ? 27.758 2.267 -22.436 1.00 18.44 40 ILE B CA 1
ATOM 1728 C C . ILE B 1 44 ? 28.404 2.480 -21.057 1.00 17.94 40 ILE B C 1
ATOM 1729 O O . ILE B 1 44 ? 27.712 2.808 -20.095 1.00 18.20 40 ILE B O 1
ATOM 1734 N N . ASN B 1 45 ? 29.723 2.349 -20.965 1.00 17.33 41 ASN B N 1
ATOM 1735 C CA . ASN B 1 45 ? 30.411 2.676 -19.719 1.00 16.91 41 ASN B CA 1
ATOM 1736 C C . ASN B 1 45 ? 30.380 4.173 -19.394 1.00 16.08 41 ASN B C 1
ATOM 1737 O O . ASN B 1 45 ? 30.188 4.556 -18.239 1.00 15.88 41 ASN B O 1
ATOM 1742 N N . PHE B 1 46 ? 30.536 5.009 -20.419 1.00 15.25 42 PHE B N 1
ATOM 1743 C CA . PHE B 1 46 ? 30.525 6.471 -20.253 1.00 15.27 42 PHE B CA 1
ATOM 1744 C C . PHE B 1 46 ? 29.179 7.007 -19.770 1.00 15.79 42 PHE B C 1
ATOM 1745 O O . PHE B 1 46 ? 29.136 7.993 -19.032 1.00 16.01 42 PHE B O 1
ATOM 1753 N N . ILE B 1 47 ? 28.090 6.366 -20.185 1.00 16.25 43 ILE B N 1
ATOM 1754 C CA . ILE B 1 47 ? 26.747 6.765 -19.751 1.00 16.86 43 ILE B CA 1
ATOM 1755 C C . ILE B 1 47 ? 26.556 6.588 -18.231 1.00 16.49 43 ILE B C 1
ATOM 1756 O O . ILE B 1 47 ? 25.700 7.240 -17.620 1.00 16.74 43 ILE B O 1
ATOM 1761 N N . LYS B 1 48 ? 27.380 5.738 -17.625 1.00 16.17 44 LYS B N 1
ATOM 1762 C CA . LYS B 1 48 ? 27.395 5.565 -16.173 1.00 15.93 44 LYS B CA 1
ATOM 1763 C C . LYS B 1 48 ? 27.981 6.772 -15.416 1.00 15.38 44 LYS B C 1
ATOM 1764 O O . LYS B 1 48 ? 27.747 6.932 -14.218 1.00 16.06 44 LYS B O 1
ATOM 1770 N N . SER B 1 49 ? 28.735 7.621 -16.112 1.00 14.32 45 SER B N 1
ATOM 1771 C CA . SER B 1 49 ? 29.471 8.705 -15.458 1.00 13.67 45 SER B CA 1
ATOM 1772 C C . SER B 1 49 ? 29.210 10.105 -16.023 1.00 12.97 45 SER B C 1
ATOM 1773 O O . SER B 1 49 ? 29.475 11.097 -15.343 1.00 13.00 45 SER B O 1
ATOM 1776 N N . MET B 1 50 ? 28.717 10.187 -17.258 1.00 12.30 46 MET B N 1
ATOM 1777 C CA . MET B 1 50 ? 28.528 11.468 -17.946 1.00 12.57 46 MET B CA 1
ATOM 1778 C C . MET B 1 50 ? 27.221 11.435 -18.727 1.00 13.29 46 MET B C 1
ATOM 1779 O O . MET B 1 50 ? 26.793 10.375 -19.175 1.00 13.39 46 MET B O 1
ATOM 1784 N N . ALA B 1 51 ? 26.598 12.600 -18.893 1.00 14.46 47 ALA B N 1
ATOM 1785 C CA . ALA B 1 51 ? 25.284 12.693 -19.544 1.00 15.31 47 ALA B CA 1
ATOM 1786 C C . ALA B 1 51 ? 25.363 12.764 -21.072 1.00 15.82 47 ALA B C 1
ATOM 1787 O O . ALA B 1 51 ? 24.545 12.165 -21.779 1.00 16.88 47 ALA B O 1
ATOM 1789 N N . TRP B 1 52 ? 26.360 13.480 -21.579 1.00 15.51 48 TRP B N 1
ATOM 1790 C CA . TRP B 1 52 ? 26.450 13.767 -23.015 1.00 15.41 48 TRP B CA 1
ATOM 1791 C C . TRP B 1 52 ? 26.688 12.569 -23.963 1.00 15.56 48 TRP B C 1
ATOM 1792 O O . TRP B 1 52 ? 26.247 12.626 -25.110 1.00 15.67 48 TRP B O 1
ATOM 1803 N N . PRO B 1 53 ? 27.379 11.490 -23.510 1.00 15.42 49 PRO B N 1
ATOM 1804 C CA . PRO B 1 53 ? 27.686 10.436 -24.490 1.00 16.01 49 PRO B CA 1
ATOM 1805 C C . PRO B 1 53 ? 26.473 9.785 -25.149 1.00 16.97 49 PRO B C 1
ATOM 1806 O O . PRO B 1 53 ? 26.563 9.374 -26.305 1.00 16.77 49 PRO B O 1
ATOM 1810 N N . ALA B 1 54 ? 25.351 9.725 -24.434 1.00 18.04 50 ALA B N 1
ATOM 1811 C CA . ALA B 1 54 ? 24.125 9.106 -24.947 1.00 19.38 50 ALA B CA 1
ATOM 1812 C C . ALA B 1 54 ? 23.630 9.748 -26.240 1.00 20.11 50 ALA B C 1
ATOM 1813 O O . ALA B 1 54 ? 22.880 9.124 -26.996 1.00 20.75 50 ALA B O 1
ATOM 1815 N N . PHE B 1 55 ? 24.061 10.984 -26.490 1.00 20.52 51 PHE B N 1
ATOM 1816 C CA . PHE B 1 55 ? 23.582 11.774 -27.624 1.00 21.28 51 PHE B CA 1
ATOM 1817 C C . PHE B 1 55 ? 24.579 11.875 -28.780 1.00 21.15 51 PHE B C 1
ATOM 1818 O O . PHE B 1 55 ? 24.309 12.546 -29.778 1.00 21.59 51 PHE B O 1
ATOM 1826 N N . VAL B 1 56 ? 25.728 11.219 -28.648 1.00 20.98 52 VAL B N 1
ATOM 1827 C CA . VAL B 1 56 ? 26.718 11.206 -29.722 1.00 20.73 52 VAL B CA 1
ATOM 1828 C C . VAL B 1 56 ? 26.416 10.027 -30.646 1.00 20.94 52 VAL B C 1
ATOM 1829 O O . VAL B 1 56 ? 26.909 8.910 -30.452 1.00 21.32 52 VAL B O 1
ATOM 1833 N N . ASN B 1 57 ? 25.590 10.293 -31.653 1.00 20.83 53 ASN B N 1
ATOM 1834 C CA . ASN B 1 57 ? 25.039 9.239 -32.503 1.00 21.00 53 ASN B CA 1
ATOM 1835 C C . ASN B 1 57 ? 25.697 9.141 -33.868 1.00 20.70 53 ASN B C 1
ATOM 1836 O O . ASN B 1 57 ? 25.844 8.046 -34.412 1.00 20.40 53 ASN B O 1
ATOM 1841 N N . ASN B 1 58 ? 26.078 10.292 -34.414 1.00 20.55 54 ASN B N 1
ATOM 1842 C CA . ASN B 1 58 ? 26.679 10.372 -35.739 1.00 20.66 54 ASN B CA 1
ATOM 1843 C C . ASN B 1 58 ? 28.015 11.102 -35.665 1.00 20.58 54 ASN B C 1
ATOM 1844 O O . ASN B 1 58 ? 28.258 11.866 -34.724 1.00 20.74 54 ASN B O 1
ATOM 1849 N N . ILE B 1 59 ? 28.879 10.868 -36.651 1.00 20.42 55 ILE B N 1
ATOM 1850 C CA . ILE B 1 59 ? 30.145 11.606 -36.765 1.00 20.22 55 ILE B CA 1
ATOM 1851 C C . ILE B 1 59 ? 29.901 13.123 -36.780 1.00 19.81 55 ILE B C 1
ATOM 1852 O O . ILE B 1 59 ? 30.701 13.897 -36.247 1.00 19.53 55 ILE B O 1
ATOM 1857 N N . SER B 1 60 ? 28.776 13.532 -37.363 1.00 19.48 56 SER B N 1
ATOM 1858 C CA . SER B 1 60 ? 28.384 14.939 -37.415 1.00 19.20 56 SER B CA 1
ATOM 1859 C C . SER B 1 60 ? 28.211 15.564 -36.025 1.00 18.79 56 SER B C 1
ATOM 1860 O O . SER B 1 60 ? 28.402 16.770 -35.857 1.00 19.08 56 SER B O 1
ATOM 1863 N N . ASP B 1 61 ? 27.848 14.745 -35.038 1.00 18.15 57 ASP B N 1
ATOM 1864 C CA . ASP B 1 61 ? 27.773 15.204 -33.647 1.00 17.58 57 ASP B CA 1
ATOM 1865 C C . ASP B 1 61 ? 29.148 15.567 -33.091 1.00 17.12 57 ASP B C 1
ATOM 1866 O O . ASP B 1 61 ? 29.281 16.548 -32.361 1.00 17.24 57 ASP B O 1
ATOM 1871 N N . SER B 1 62 ? 30.163 14.777 -33.441 1.00 16.62 58 SER B N 1
ATOM 1872 C CA . SER B 1 62 ? 31.539 15.102 -33.062 1.00 16.24 58 SER B CA 1
ATOM 1873 C C . SER B 1 62 ? 32.055 16.321 -33.823 1.00 16.25 58 SER B C 1
ATOM 1874 O O . SER B 1 62 ? 32.785 17.141 -33.265 1.00 15.94 58 SER B O 1
ATOM 1877 N N . VAL B 1 63 ? 31.654 16.456 -35.086 1.00 16.68 59 VAL B N 1
ATOM 1878 C CA . VAL B 1 63 ? 31.962 17.657 -35.859 1.00 17.12 59 VAL B CA 1
ATOM 1879 C C . VAL B 1 63 ? 31.375 18.898 -35.169 1.00 17.20 59 VAL B C 1
ATOM 1880 O O . VAL B 1 63 ? 32.069 19.901 -34.997 1.00 16.96 59 VAL B O 1
ATOM 1884 N N . SER B 1 64 ? 30.113 18.806 -34.749 1.00 17.47 60 SER B N 1
ATOM 1885 C CA . SER B 1 64 ? 29.437 19.899 -34.045 1.00 17.87 60 SER B CA 1
ATOM 1886 C C . SER B 1 64 ? 30.185 20.287 -32.773 1.00 17.45 60 SER B C 1
ATOM 1887 O O . SER B 1 64 ? 30.400 21.469 -32.503 1.00 17.33 60 SER B O 1
ATOM 1890 N N . PHE B 1 65 ? 30.587 19.278 -32.005 1.00 16.76 61 PHE B N 1
ATOM 1891 C CA . PHE B 1 65 ? 31.321 19.506 -30.767 1.00 16.11 61 PHE B CA 1
ATOM 1892 C C . PHE B 1 65 ? 32.666 20.188 -31.016 1.00 15.67 61 PHE B C 1
ATOM 1893 O O . PHE B 1 65 ? 33.040 21.103 -30.285 1.00 15.00 61 PHE B O 1
ATOM 1901 N N . ILE B 1 66 ? 33.381 19.746 -32.046 1.00 15.71 62 ILE B N 1
ATOM 1902 C CA . ILE B 1 66 ? 34.669 20.337 -32.403 1.00 16.14 62 ILE B CA 1
ATOM 1903 C C . ILE B 1 66 ? 34.517 21.806 -32.807 1.00 16.82 62 ILE B C 1
ATOM 1904 O O . ILE B 1 66 ? 35.303 22.656 -32.377 1.00 16.73 62 ILE B O 1
ATOM 1909 N N . GLU B 1 67 ? 33.500 22.094 -33.619 1.00 17.71 63 GLU B N 1
ATOM 1910 C CA . GLU B 1 67 ? 33.219 23.464 -34.055 1.00 18.69 63 GLU B CA 1
ATOM 1911 C C . GLU B 1 67 ? 32.937 24.387 -32.868 1.00 18.43 63 GLU B C 1
ATOM 1912 O O . GLU B 1 67 ? 33.504 25.479 -32.778 1.00 18.44 63 GLU B O 1
ATOM 1918 N N . GLN B 1 68 ? 32.081 23.939 -31.954 1.00 18.49 64 GLN B N 1
ATOM 1919 C CA . GLN B 1 68 ? 31.751 24.729 -30.769 1.00 18.67 64 GLN B CA 1
ATOM 1920 C C . GLN B 1 68 ? 32.973 24.920 -29.868 1.00 18.07 64 GLN B C 1
ATOM 1921 O O . GLN B 1 68 ? 33.190 26.008 -29.331 1.00 18.20 64 GLN B O 1
ATOM 1927 N N . SER B 1 69 ? 33.774 23.865 -29.726 1.00 17.15 65 SER B N 1
ATOM 1928 C CA . SER B 1 69 ? 34.979 23.906 -28.897 1.00 16.39 65 SER B CA 1
ATOM 1929 C C . SER B 1 69 ? 36.010 24.884 -29.439 1.00 16.52 65 SER B C 1
ATOM 1930 O O . SER B 1 69 ? 36.678 25.568 -28.669 1.00 15.86 65 SER B O 1
ATOM 1933 N N . MET B 1 70 ? 36.138 24.951 -30.764 1.00 16.97 66 MET B N 1
ATOM 1934 C CA . MET B 1 70 ? 37.046 25.910 -31.391 1.00 17.53 66 MET B CA 1
ATOM 1935 C C . MET B 1 70 ? 36.611 27.349 -31.107 1.00 17.84 66 MET B C 1
ATOM 1936 O O . MET B 1 70 ? 37.444 28.202 -30.815 1.00 17.69 66 MET B O 1
ATOM 1941 N N . ILE B 1 71 ? 35.304 27.598 -31.159 1.00 18.15 67 ILE B N 1
ATOM 1942 C CA . ILE B 1 71 ? 34.750 28.918 -30.837 1.00 18.92 67 ILE B CA 1
ATOM 1943 C C . ILE B 1 71 ? 34.975 29.258 -29.359 1.00 18.93 67 ILE B C 1
ATOM 1944 O O . ILE B 1 71 ? 35.420 30.362 -29.027 1.00 19.01 67 ILE B O 1
ATOM 1949 N N . ASP B 1 72 ? 34.685 28.299 -28.479 1.00 18.86 68 ASP B N 1
ATOM 1950 C CA . ASP B 1 72 ? 34.835 28.502 -27.038 1.00 18.88 68 ASP B CA 1
ATOM 1951 C C . ASP B 1 72 ? 36.294 28.747 -26.635 1.00 18.44 68 ASP B C 1
ATOM 1952 O O . ASP B 1 72 ? 36.569 29.584 -25.774 1.00 18.21 68 ASP B O 1
ATOM 1957 N N . ASN B 1 73 ? 37.223 28.031 -27.268 1.00 17.69 69 ASN B N 1
ATOM 1958 C CA . ASN B 1 73 ? 38.653 28.246 -27.041 1.00 17.66 69 ASN B CA 1
ATOM 1959 C C . ASN B 1 73 ? 39.105 29.651 -27.432 1.00 18.42 69 ASN B C 1
ATOM 1960 O O . ASN B 1 73 ? 39.887 30.279 -26.718 1.00 18.22 69 ASN B O 1
ATOM 1965 N N . GLN B 1 74 ? 38.616 30.119 -28.579 1.00 19.43 70 GLN B N 1
ATOM 1966 C CA . GLN B 1 74 ? 38.919 31.457 -29.090 1.00 20.70 70 GLN B CA 1
ATOM 1967 C C . GLN B 1 74 ? 38.400 32.557 -28.158 1.00 21.01 70 GLN B C 1
ATOM 1968 O O . GLN B 1 74 ? 39.105 33.533 -27.884 1.00 21.51 70 GLN B O 1
ATOM 1974 N N . ASN B 1 75 ? 37.171 32.385 -27.677 1.00 21.34 71 ASN B N 1
ATOM 1975 C CA . ASN B 1 75 ? 36.537 33.358 -26.789 1.00 21.95 71 ASN B CA 1
ATOM 1976 C C . ASN B 1 75 ? 37.043 33.275 -25.348 1.00 21.72 71 ASN B C 1
ATOM 1977 O O . ASN B 1 75 ? 36.692 34.112 -24.512 1.00 21.62 71 ASN B O 1
ATOM 1982 N N . GLU B 1 76 ? 37.862 32.258 -25.069 1.00 21.33 72 GLU B N 1
ATOM 1983 C CA . GLU B 1 76 ? 38.459 32.024 -23.743 1.00 21.25 72 GLU B CA 1
ATOM 1984 C C . GLU B 1 76 ? 37.428 31.784 -22.634 1.00 20.53 72 GLU B C 1
ATOM 1985 O O . GLU B 1 76 ? 37.715 31.981 -21.456 1.00 20.65 72 GLU B O 1
ATOM 1991 N N . LYS B 1 77 ? 36.234 31.343 -23.022 1.00 19.97 73 LYS B N 1
ATOM 1992 C CA . LYS B 1 77 ? 35.199 30.942 -22.072 1.00 19.38 73 LYS B CA 1
ATOM 1993 C C . LYS B 1 77 ? 35.532 29.571 -21.482 1.00 17.88 73 LYS B C 1
ATOM 1994 O O . LYS B 1 77 ? 35.128 29.243 -20.367 1.00 17.33 73 LYS B O 1
ATOM 2000 N N . ALA B 1 78 ? 36.256 28.779 -22.264 1.00 16.27 74 ALA B N 1
ATOM 2001 C CA . ALA B 1 78 ? 36.610 27.420 -21.899 1.00 14.57 74 ALA B CA 1
ATOM 2002 C C . ALA B 1 78 ? 37.931 27.091 -22.568 1.00 13.56 74 ALA B C 1
ATOM 2003 O O . ALA B 1 78 ? 38.424 27.853 -23.408 1.00 13.42 74 ALA B O 1
ATOM 2005 N N . LEU B 1 79 ? 38.511 25.957 -22.183 1.00 12.17 75 LEU B N 1
ATOM 2006 C CA . LEU B 1 79 ? 39.672 25.405 -22.867 1.00 11.81 75 LEU B CA 1
ATOM 2007 C C . LEU B 1 79 ? 39.422 23.918 -23.067 1.00 10.97 75 LEU B C 1
ATOM 2008 O O . LEU B 1 79 ? 39.385 23.151 -22.105 1.00 11.84 75 LEU B O 1
ATOM 2013 N N . ILE B 1 80 ? 39.242 23.523 -24.323 1.00 10.44 76 ILE B N 1
ATOM 2014 C CA A ILE B 1 80 ? 38.968 22.137 -24.686 0.60 10.22 76 ILE B CA 1
ATOM 2015 C CA B ILE B 1 80 ? 38.973 22.133 -24.678 0.40 10.25 76 ILE B CA 1
ATOM 2016 C C . ILE B 1 80 ? 40.157 21.601 -25.473 1.00 9.73 76 ILE B C 1
ATOM 2017 O O . ILE B 1 80 ? 40.538 22.178 -26.497 1.00 9.94 76 ILE B O 1
ATOM 2026 N N . LEU B 1 81 ? 40.743 20.506 -24.993 1.00 8.94 77 LEU B N 1
ATOM 2027 C CA . LEU B 1 81 ? 41.911 19.905 -25.628 1.00 8.62 77 LEU B CA 1
ATOM 2028 C C . LEU B 1 81 ? 41.717 18.416 -25.857 1.00 8.34 77 LEU B C 1
ATOM 2029 O O . LEU B 1 81 ? 41.134 17.723 -25.020 1.00 8.65 77 LEU B O 1
ATOM 2034 N N . PHE B 1 82 ? 42.212 17.930 -26.992 1.00 7.71 78 PHE B N 1
ATOM 2035 C CA . PHE B 1 82 ? 42.128 16.507 -27.300 1.00 8.17 78 PHE B CA 1
ATOM 2036 C C . PHE B 1 82 ? 43.444 15.844 -26.947 1.00 8.17 78 PHE B C 1
ATOM 2037 O O . PHE B 1 82 ? 44.509 16.226 -27.438 1.00 8.79 78 PHE B O 1
ATOM 2045 N N . ILE B 1 83 ? 43.367 14.836 -26.092 1.00 8.00 79 ILE B N 1
ATOM 2046 C CA . ILE B 1 83 ? 44.562 14.162 -25.632 1.00 7.97 79 ILE B CA 1
ATOM 2047 C C . ILE B 1 83 ? 45.049 13.216 -26.725 1.00 7.90 79 ILE B C 1
ATOM 2048 O O . ILE B 1 83 ? 44.303 12.344 -27.159 1.00 8.40 79 ILE B O 1
ATOM 2053 N N . LYS B 1 84 ? 46.293 13.399 -27.162 1.00 7.96 80 LYS B N 1
ATOM 2054 C CA . LYS B 1 84 ? 46.925 12.467 -28.081 1.00 8.41 80 LYS B CA 1
ATOM 2055 C C . LYS B 1 84 ? 48.039 11.721 -27.365 1.00 8.07 80 LYS B C 1
ATOM 2056 O O . LYS B 1 84 ? 49.003 12.333 -26.898 1.00 8.47 80 LYS B O 1
ATOM 2062 N N . TYR B 1 85 ? 47.891 10.400 -27.290 1.00 8.25 81 TYR B N 1
ATOM 2063 C CA . TYR B 1 85 ? 48.816 9.536 -26.575 1.00 8.06 81 TYR B CA 1
ATOM 2064 C C . TYR B 1 85 ? 49.393 8.538 -27.557 1.00 7.94 81 TYR B C 1
ATOM 2065 O O . TYR B 1 85 ? 48.654 7.748 -28.153 1.00 8.21 81 TYR B O 1
ATOM 2074 N N . LYS B 1 86 ? 50.711 8.585 -27.730 1.00 8.55 82 LYS B N 1
ATOM 2075 C CA . LYS B 1 86 ? 51.415 7.631 -28.594 1.00 9.16 82 LYS B CA 1
ATOM 2076 C C . LYS B 1 86 ? 50.720 7.460 -29.949 1.00 9.31 82 LYS B C 1
ATOM 2077 O O . LYS B 1 86 ? 50.477 6.335 -30.403 1.00 9.72 82 LYS B O 1
ATOM 2083 N N . THR B 1 87 ? 50.410 8.607 -30.560 1.00 9.34 83 THR B N 1
ATOM 2084 C CA . THR B 1 87 ? 49.801 8.761 -31.899 1.00 10.05 83 THR B CA 1
ATOM 2085 C C . THR B 1 87 ? 48.279 8.653 -31.970 1.00 9.88 83 THR B C 1
ATOM 2086 O O . THR B 1 87 ? 47.709 8.930 -33.022 1.00 10.86 83 THR B O 1
ATOM 2090 N N . LYS B 1 88 ? 47.625 8.261 -30.875 1.00 9.59 84 LYS B N 1
ATOM 2091 C CA . LYS B 1 88 ? 46.173 8.041 -30.880 1.00 9.75 84 LYS B CA 1
ATOM 2092 C C . LYS B 1 88 ? 45.416 9.069 -30.048 1.00 9.40 84 LYS B C 1
ATOM 2093 O O . LYS B 1 88 ? 45.872 9.468 -28.975 1.00 9.21 84 LYS B O 1
ATOM 2099 N N . ILE B 1 89 ? 44.237 9.461 -30.518 1.00 9.12 85 ILE B N 1
ATOM 2100 C CA . ILE B 1 89 ? 43.335 10.249 -29.689 1.00 9.34 85 ILE B CA 1
ATOM 2101 C C . ILE B 1 89 ? 42.854 9.376 -28.521 1.00 8.44 85 ILE B C 1
ATOM 2102 O O . ILE B 1 89 ? 42.298 8.291 -28.727 1.00 8.82 85 ILE B O 1
ATOM 2107 N N . ALA B 1 90 ? 43.073 9.866 -27.302 1.00 7.97 86 ALA B N 1
ATOM 2108 C CA . ALA B 1 90 ? 42.857 9.091 -26.091 1.00 7.85 86 ALA B CA 1
ATOM 2109 C C . ALA B 1 90 ? 41.666 9.583 -25.279 1.00 7.36 86 ALA B C 1
ATOM 2110 O O . ALA B 1 90 ? 41.157 8.851 -24.434 1.00 7.73 86 ALA B O 1
ATOM 2112 N N . GLY B 1 91 ? 41.255 10.832 -25.500 1.00 7.32 87 GLY B N 1
ATOM 2113 C CA . GLY B 1 91 ? 40.193 11.444 -24.708 1.00 7.55 87 GLY B CA 1
ATOM 2114 C C . GLY B 1 91 ? 40.292 12.951 -24.764 1.00 7.37 87 GLY B C 1
ATOM 2115 O O . GLY B 1 91 ? 40.886 13.507 -25.691 1.00 7.60 87 GLY B O 1
ATOM 2116 N N . VAL B 1 92 ? 39.698 13.602 -23.766 1.00 7.45 88 VAL B N 1
ATOM 2117 C CA . VAL B 1 92 ? 39.578 15.058 -23.715 1.00 7.70 88 VAL B CA 1
ATOM 2118 C C . VAL B 1 92 ? 39.942 15.519 -22.311 1.00 7.15 88 VAL B C 1
ATOM 2119 O O . VAL B 1 92 ? 39.589 14.865 -21.329 1.00 7.71 88 VAL B O 1
ATOM 2123 N N . VAL B 1 93 ? 40.663 16.633 -22.228 1.00 7.37 89 VAL B N 1
ATOM 2124 C CA . VAL B 1 93 ? 40.856 17.315 -20.952 1.00 7.80 89 VAL B CA 1
ATOM 2125 C C . VAL B 1 93 ? 40.483 18.770 -21.184 1.00 7.76 89 VAL B C 1
ATOM 2126 O O . VAL B 1 93 ? 40.762 19.327 -22.248 1.00 8.34 89 VAL B O 1
ATOM 2130 N N . SER B 1 94 ? 39.812 19.371 -20.206 1.00 7.62 90 SER B N 1
ATOM 2131 C CA . SER B 1 94 ? 39.261 20.698 -20.420 1.00 8.32 90 SER B CA 1
ATOM 2132 C C . SER B 1 94 ? 39.236 21.556 -19.174 1.00 8.38 90 SER B C 1
ATOM 2133 O O . SER B 1 94 ? 39.171 21.055 -18.048 1.00 8.47 90 SER B O 1
ATOM 2136 N N . PHE B 1 95 ? 39.281 22.865 -19.394 1.00 8.56 91 PHE B N 1
ATOM 2137 C CA . PHE B 1 95 ? 38.663 23.792 -18.459 1.00 8.79 91 PHE B CA 1
ATOM 2138 C C . PHE B 1 95 ? 37.259 24.010 -19.026 1.00 9.11 91 PHE B C 1
ATOM 2139 O O . PHE B 1 95 ? 37.093 24.744 -20.016 1.00 9.54 91 PHE B O 1
ATOM 2147 N N . ASN B 1 96 ? 36.260 23.346 -18.443 1.00 10.00 92 ASN B N 1
ATOM 2148 C CA . ASN B 1 96 ? 34.865 23.477 -18.905 1.00 11.79 92 ASN B CA 1
ATOM 2149 C C . ASN B 1 96 ? 34.386 24.919 -18.806 1.00 12.17 92 ASN B C 1
ATOM 2150 O O . ASN B 1 96 ? 33.650 25.407 -19.665 1.00 12.86 92 ASN B O 1
ATOM 2155 N N . ILE B 1 97 ? 34.780 25.571 -17.712 1.00 11.95 93 ILE B N 1
ATOM 2156 C CA . ILE B 1 97 ? 34.489 26.979 -17.453 1.00 12.61 93 ILE B CA 1
ATOM 2157 C C . ILE B 1 97 ? 35.794 27.652 -17.034 1.00 12.41 93 ILE B C 1
ATOM 2158 O O . ILE B 1 97 ? 36.522 27.130 -16.180 1.00 11.77 93 ILE B O 1
ATOM 2163 N N . ILE B 1 98 ? 36.095 28.795 -17.649 1.00 12.33 94 ILE B N 1
ATOM 2164 C CA . ILE B 1 98 ? 37.144 29.687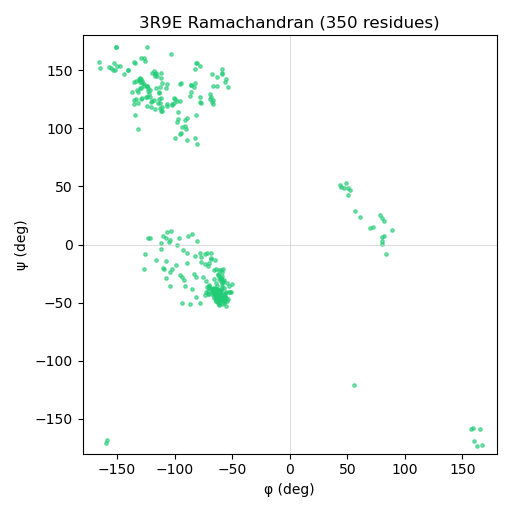 -17.161 1.00 12.31 94 ILE B CA 1
ATOM 2165 C C . ILE B 1 98 ? 36.480 30.957 -16.651 1.00 12.23 94 ILE B C 1
ATOM 2166 O O . ILE B 1 98 ? 35.860 31.695 -17.417 1.00 12.80 94 ILE B O 1
ATOM 2171 N N . ASP B 1 99 ? 36.596 31.178 -15.346 1.00 11.64 95 ASP B N 1
ATOM 2172 C CA . ASP B 1 99 ? 36.075 32.363 -14.685 1.00 11.79 95 ASP B CA 1
ATOM 2173 C C . ASP B 1 99 ? 37.245 33.322 -14.489 1.00 11.94 95 ASP B C 1
ATOM 2174 O O . ASP B 1 99 ? 37.961 33.245 -13.499 1.00 11.86 95 ASP B O 1
ATOM 2179 N N . HIS B 1 100 ? 37.452 34.210 -15.456 1.00 12.52 96 HIS B N 1
ATOM 2180 C CA . HIS B 1 100 ? 38.601 35.112 -15.416 1.00 13.36 96 HIS B CA 1
ATOM 2181 C C . HIS B 1 100 ? 38.581 36.072 -14.225 1.00 12.98 96 HIS B C 1
ATOM 2182 O O . HIS B 1 100 ? 39.612 36.291 -13.587 1.00 12.96 96 HIS B O 1
ATOM 2189 N N . ALA B 1 101 ? 37.406 36.609 -13.911 1.00 12.82 97 ALA B N 1
ATOM 2190 C CA . ALA B 1 101 ? 37.275 37.574 -12.818 1.00 12.45 97 ALA B CA 1
ATOM 2191 C C . ALA B 1 101 ? 37.746 36.983 -11.490 1.00 11.92 97 ALA B C 1
ATOM 2192 O O . ALA B 1 101 ? 38.372 37.669 -10.683 1.00 12.42 97 ALA B O 1
ATOM 2194 N N . ASN B 1 102 ? 37.461 35.699 -11.280 1.00 10.81 98 ASN B N 1
ATOM 2195 C CA . ASN B 1 102 ? 37.859 35.023 -10.050 1.00 10.14 98 ASN B CA 1
ATOM 2196 C C . ASN B 1 102 ? 39.065 34.119 -10.217 1.00 9.60 98 ASN B C 1
ATOM 2197 O O . ASN B 1 102 ? 39.384 33.343 -9.316 1.00 9.58 98 ASN B O 1
ATOM 2202 N N . LYS B 1 103 ? 39.737 34.241 -11.361 1.00 9.69 99 LYS B N 1
ATOM 2203 C CA . LYS B 1 103 ? 40.920 33.426 -11.683 1.00 9.70 99 LYS B CA 1
ATOM 2204 C C . LYS B 1 103 ? 40.716 31.942 -11.327 1.00 9.17 99 LYS B C 1
ATOM 2205 O O . LYS B 1 103 ? 41.555 31.320 -10.672 1.00 9.18 99 LYS B O 1
ATOM 2211 N N . THR B 1 104 ? 39.588 31.391 -11.774 1.00 8.99 100 THR B N 1
ATOM 2212 C CA . THR B 1 104 ? 39.191 30.033 -11.427 1.00 8.60 100 THR B CA 1
ATOM 2213 C C . THR B 1 104 ? 38.893 29.246 -12.699 1.00 8.84 100 THR B C 1
ATOM 2214 O O . THR B 1 104 ? 38.241 29.762 -13.610 1.00 9.44 100 THR B O 1
ATOM 2218 N N . ALA B 1 105 ? 39.380 28.004 -12.751 1.00 8.34 101 ALA B N 1
ATOM 2219 C CA . ALA B 1 105 ? 39.081 27.089 -13.851 1.00 8.46 101 ALA B CA 1
ATOM 2220 C C . ALA B 1 105 ? 38.462 25.816 -13.296 1.00 8.19 101 ALA B C 1
ATOM 2221 O O . ALA B 1 105 ? 38.954 25.262 -12.314 1.00 8.22 101 ALA B O 1
ATOM 2223 N N . TYR B 1 106 ? 37.387 25.365 -13.938 1.00 7.87 102 TYR B N 1
ATOM 2224 C CA . TYR B 1 106 ? 36.685 24.123 -13.603 1.00 8.04 102 TYR B CA 1
ATOM 2225 C C . TYR B 1 106 ? 37.088 23.068 -14.614 1.00 7.88 102 TYR B C 1
ATOM 2226 O O . TYR B 1 106 ? 36.871 23.244 -15.812 1.00 8.87 102 TYR B O 1
ATOM 2235 N N . ILE B 1 107 ? 37.680 21.985 -14.120 1.00 8.09 103 ILE B N 1
ATOM 2236 C CA . ILE B 1 107 ? 38.308 20.976 -14.959 1.00 8.38 103 ILE B CA 1
ATOM 2237 C C . ILE B 1 107 ? 37.373 19.809 -15.255 1.00 8.39 103 ILE B C 1
ATOM 2238 O O . ILE B 1 107 ? 36.655 19.331 -14.375 1.00 9.73 103 ILE B O 1
ATOM 2243 N N . GLY B 1 108 ? 37.398 19.356 -16.503 1.00 7.92 104 GLY B N 1
ATOM 2244 C CA . GLY B 1 108 ? 36.738 18.121 -16.906 1.00 7.67 104 GLY B CA 1
ATOM 2245 C C . GLY B 1 108 ? 37.714 17.202 -17.621 1.00 7.45 104 GLY B C 1
ATOM 2246 O O . GLY B 1 108 ? 38.754 17.649 -18.109 1.00 7.70 104 GLY B O 1
ATOM 2247 N N . TYR B 1 109 ? 37.379 15.916 -17.680 1.00 7.18 105 TYR B N 1
ATOM 2248 C CA . TYR B 1 109 ? 38.237 14.945 -18.347 1.00 7.38 105 TYR B CA 1
ATOM 2249 C C . TYR B 1 109 ? 37.520 13.648 -18.624 1.00 7.36 105 TYR B C 1
ATOM 2250 O O . TYR B 1 109 ? 36.603 13.259 -17.898 1.00 8.06 105 TYR B O 1
ATOM 2259 N N . TRP B 1 110 ? 37.973 12.973 -19.674 1.00 6.91 106 TRP B N 1
ATOM 2260 C CA . TRP B 1 110 ? 37.646 11.576 -19.897 1.00 7.20 106 TRP B CA 1
ATOM 2261 C C . TRP B 1 110 ? 38.709 10.918 -20.756 1.00 7.27 106 TRP B C 1
ATOM 2262 O O . TRP B 1 110 ? 39.368 11.576 -21.556 1.00 7.14 106 TRP B O 1
ATOM 2273 N N . LEU B 1 111 ? 38.865 9.608 -20.564 1.00 7.20 107 LEU B N 1
ATOM 2274 C CA . LEU B 1 111 ? 39.749 8.787 -21.378 1.00 7.58 107 LEU B CA 1
ATOM 2275 C C . LEU B 1 111 ? 39.003 7.563 -21.858 1.00 7.45 107 LEU B C 1
ATOM 2276 O O . LEU B 1 111 ? 38.262 6.933 -21.096 1.00 8.37 107 LEU B O 1
ATOM 2281 N N . GLY B 1 112 ? 39.239 7.177 -23.107 1.00 7.60 108 GLY B N 1
ATOM 2282 C CA . GLY B 1 112 ? 38.790 5.861 -23.551 1.00 7.82 108 GLY B CA 1
ATOM 2283 C C . GLY B 1 112 ? 39.424 4.790 -22.679 1.00 8.11 108 GLY B C 1
ATOM 2284 O O . GLY B 1 112 ? 40.552 4.946 -22.214 1.00 7.80 108 GLY B O 1
ATOM 2285 N N . ALA B 1 113 ? 38.698 3.697 -22.451 1.00 8.20 109 ALA B N 1
ATOM 2286 C CA . ALA B 1 113 ? 39.177 2.621 -21.589 1.00 8.70 109 ALA B CA 1
ATOM 2287 C C . ALA B 1 113 ? 40.562 2.097 -21.975 1.00 8.44 109 ALA B C 1
ATOM 2288 O O . ALA B 1 113 ? 41.355 1.756 -21.103 1.00 8.23 109 ALA B O 1
ATOM 2290 N N . ASN B 1 114 ? 40.859 2.061 -23.276 1.00 8.28 110 ASN B N 1
ATOM 2291 C CA . ASN B 1 114 ? 42.170 1.579 -23.736 1.00 8.83 110 ASN B CA 1
ATOM 2292 C C . ASN B 1 114 ? 43.338 2.447 -23.298 1.00 8.95 110 ASN B C 1
ATOM 2293 O O . ASN B 1 114 ? 44.489 2.031 -23.397 1.00 10.10 110 ASN B O 1
ATOM 2298 N N . PHE B 1 115 ? 43.034 3.653 -22.813 1.00 8.26 111 PHE B N 1
ATOM 2299 C CA . PHE B 1 115 ? 44.046 4.630 -22.422 1.00 8.27 111 PHE B CA 1
ATOM 2300 C C . PHE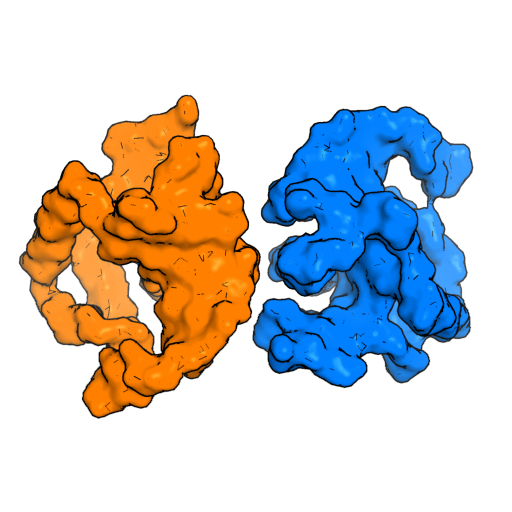 B 1 115 ? 44.083 4.875 -20.926 1.00 8.53 111 PHE B C 1
ATOM 2301 O O . PHE B 1 115 ? 44.900 5.662 -20.453 1.00 9.08 111 PHE B O 1
ATOM 2309 N N . GLN B 1 116 ? 43.230 4.174 -20.185 1.00 8.46 112 GLN B N 1
ATOM 2310 C CA . GLN B 1 116 ? 43.198 4.321 -18.738 1.00 8.63 112 GLN B CA 1
ATOM 2311 C C . GLN B 1 116 ? 44.304 3.500 -18.083 1.00 8.72 112 GLN B C 1
ATOM 2312 O O . GLN B 1 116 ? 44.818 2.537 -18.672 1.00 9.26 112 GLN B O 1
ATOM 2318 N N . GLY B 1 117 ? 44.700 3.904 -16.882 1.00 8.87 113 GLY B N 1
ATOM 2319 C CA . GLY B 1 117 ? 45.690 3.153 -16.127 1.00 9.50 113 GLY B CA 1
ATOM 2320 C C . GLY B 1 117 ? 47.117 3.560 -16.418 1.00 9.42 113 GLY B C 1
ATOM 2321 O O . GLY B 1 117 ? 48.048 2.874 -15.992 1.00 10.31 113 GLY B O 1
ATOM 2322 N N . LYS B 1 118 ? 47.303 4.689 -17.108 1.00 9.14 114 LYS B N 1
ATOM 2323 C CA . LYS B 1 118 ? 48.620 5.103 -17.599 1.00 9.37 114 LYS B CA 1
ATOM 2324 C C . LYS B 1 118 ? 49.059 6.485 -17.109 1.00 8.82 114 LYS B C 1
ATOM 2325 O O . LYS B 1 118 ? 50.097 6.997 -17.534 1.00 9.12 114 LYS B O 1
ATOM 2331 N N . GLY B 1 119 ? 48.271 7.096 -16.227 1.00 8.13 115 GLY B N 1
ATOM 2332 C CA . GLY B 1 119 ? 48.590 8.426 -15.704 1.00 7.81 115 GLY B CA 1
ATOM 2333 C C . GLY B 1 119 ? 48.403 9.570 -16.683 1.00 7.27 115 GLY B C 1
ATOM 2334 O O . GLY B 1 119 ? 48.889 10.674 -16.444 1.00 7.70 115 GLY B O 1
ATOM 2335 N N . ILE B 1 120 ? 47.692 9.324 -17.781 1.00 7.15 116 ILE B N 1
ATOM 2336 C CA . ILE B 1 120 ? 47.587 10.317 -18.848 1.00 7.24 116 ILE B CA 1
ATOM 2337 C C . ILE B 1 120 ? 46.872 11.597 -18.418 1.00 6.97 116 ILE B C 1
ATOM 2338 O O . ILE B 1 120 ? 47.346 12.694 -18.707 1.00 7.53 116 ILE B O 1
ATOM 2343 N N . VAL B 1 121 ? 45.737 11.465 -17.739 1.00 6.85 117 VAL B N 1
ATOM 2344 C CA . VAL B 1 121 ? 45.001 12.648 -17.305 1.00 7.37 117 VAL B CA 1
ATOM 2345 C C . VAL B 1 121 ? 45.735 13.367 -16.170 1.00 7.00 117 VAL B C 1
ATOM 2346 O O . VAL B 1 121 ? 45.808 14.597 -16.158 1.00 7.22 117 VAL B O 1
ATOM 2350 N N . THR B 1 122 ? 46.303 12.609 -15.233 1.00 7.24 118 THR B N 1
ATOM 2351 C CA . THR B 1 122 ? 47.088 13.209 -14.154 1.00 8.09 118 THR B CA 1
ATOM 2352 C C . THR B 1 122 ? 48.237 14.037 -14.725 1.00 7.68 118 THR B C 1
ATOM 2353 O O . THR B 1 122 ? 48.441 15.187 -14.331 1.00 7.94 118 THR B O 1
ATOM 2357 N N . ASN B 1 123 ? 48.963 13.472 -15.687 1.00 7.91 119 ASN B N 1
ATOM 2358 C CA . ASN B 1 123 ? 50.060 14.208 -16.296 1.00 8.33 119 ASN B CA 1
ATOM 2359 C C . ASN B 1 123 ? 49.575 15.422 -17.088 1.00 7.76 119 ASN B C 1
ATOM 2360 O O . ASN B 1 123 ? 50.198 16.486 -17.054 1.00 8.19 119 ASN B O 1
ATOM 2365 N N . ALA B 1 124 ? 48.450 15.270 -17.779 1.00 7.26 120 ALA B N 1
ATOM 2366 C CA . ALA B 1 124 ? 47.865 16.390 -18.520 1.00 7.46 120 ALA B CA 1
ATOM 2367 C C . ALA B 1 124 ? 47.453 17.539 -17.598 1.00 7.44 120 ALA B C 1
ATOM 2368 O O . ALA B 1 124 ? 47.758 18.708 -17.873 1.00 7.95 120 ALA B O 1
ATOM 2370 N N . ILE B 1 125 ? 46.752 17.207 -16.514 1.00 7.54 121 ILE B N 1
ATOM 2371 C CA . ILE B 1 125 ? 46.302 18.221 -15.564 1.00 8.04 121 ILE B CA 1
ATOM 2372 C C . ILE B 1 125 ? 47.497 18.915 -14.906 1.00 8.09 121 ILE B C 1
ATOM 2373 O O . ILE B 1 125 ? 47.511 20.141 -14.780 1.00 8.57 121 ILE B O 1
ATOM 2378 N N . ASN B 1 126 ? 48.504 18.139 -14.507 1.00 8.59 122 ASN B N 1
ATOM 2379 C CA . ASN B 1 126 ? 49.703 18.732 -13.924 1.00 9.64 122 ASN B CA 1
ATOM 2380 C C . ASN B 1 126 ? 50.329 19.763 -14.868 1.00 9.68 122 ASN B C 1
ATOM 2381 O O . ASN B 1 126 ? 50.730 20.848 -14.443 1.00 9.98 122 ASN B O 1
ATOM 2386 N N . LYS B 1 127 ? 50.381 19.440 -16.158 1.00 9.25 123 LYS B N 1
ATOM 2387 C CA . LYS B 1 127 ? 50.907 20.369 -17.155 1.00 9.39 123 LYS B CA 1
ATOM 2388 C C . LYS B 1 127 ? 50.055 21.635 -17.299 1.00 8.96 123 LYS B C 1
ATOM 2389 O O . LYS B 1 127 ? 50.590 22.748 -17.337 1.00 9.64 123 LYS B O 1
ATOM 2395 N N . LEU B 1 128 ? 48.734 21.472 -17.365 1.00 8.94 124 LEU B N 1
ATOM 2396 C CA . LEU B 1 128 ? 47.839 22.620 -17.490 1.00 9.29 124 LEU B CA 1
ATOM 2397 C C . LEU B 1 128 ? 47.903 23.540 -16.277 1.00 9.40 124 LEU B C 1
ATOM 2398 O O . LEU B 1 128 ? 47.833 24.758 -16.420 1.00 9.40 124 LEU B O 1
ATOM 2403 N N . ILE B 1 129 ? 48.031 22.953 -15.092 1.00 9.20 125 ILE B N 1
ATOM 2404 C CA . ILE B 1 129 ? 48.149 23.728 -13.865 1.00 10.07 125 ILE B CA 1
ATOM 2405 C C . ILE B 1 129 ? 49.478 24.484 -13.844 1.00 10.40 125 ILE B C 1
ATOM 2406 O O . ILE B 1 129 ? 49.514 25.646 -13.444 1.00 10.61 125 ILE B O 1
ATOM 2411 N N . GLN B 1 130 ? 50.558 23.846 -14.291 1.00 10.87 126 GLN B N 1
ATOM 2412 C CA . GLN B 1 130 ? 51.829 24.554 -14.443 1.00 11.83 126 GLN B CA 1
ATOM 2413 C C . GLN B 1 130 ? 51.671 25.733 -15.406 1.00 11.78 126 GLN B C 1
ATOM 2414 O O . GLN B 1 130 ? 52.037 26.866 -15.069 1.00 12.01 126 GLN B O 1
ATOM 2420 N N . GLU B 1 131 ? 51.104 25.478 -16.584 1.00 11.74 127 GLU B N 1
ATOM 2421 C CA . GLU B 1 131 ? 50.975 26.514 -17.607 1.00 12.24 127 GLU B CA 1
ATOM 2422 C C . GLU B 1 131 ? 50.111 27.698 -17.176 1.00 12.02 127 GLU B C 1
ATOM 2423 O O . GLU B 1 131 ? 50.517 28.852 -17.306 1.00 12.62 127 GLU B O 1
ATOM 2429 N N . TYR B 1 132 ? 48.916 27.412 -16.670 1.00 11.57 128 TYR B N 1
ATOM 2430 C CA . TYR B 1 132 ? 47.969 28.467 -16.317 1.00 11.71 128 TYR B CA 1
ATOM 2431 C C . TYR B 1 132 ? 48.213 29.064 -14.936 1.00 11.91 128 TYR B C 1
ATOM 2432 O O . TYR B 1 132 ? 47.850 30.215 -14.682 1.00 12.27 128 TYR B O 1
ATOM 2441 N N . GLY B 1 133 ? 48.837 28.286 -14.058 1.00 12.36 129 GLY B N 1
ATOM 2442 C CA . GLY B 1 133 ? 49.276 28.785 -12.754 1.00 14.15 129 GLY B CA 1
ATOM 2443 C C . GLY B 1 133 ? 50.489 29.695 -12.860 1.00 15.63 129 GLY B C 1
ATOM 2444 O O . GLY B 1 133 ? 50.528 30.747 -12.212 1.00 16.18 129 GLY B O 1
ATOM 2445 N N . ASP B 1 134 ? 51.475 29.302 -13.672 1.00 16.65 130 ASP B N 1
ATOM 2446 C CA . ASP B 1 134 ? 52.695 30.108 -13.887 1.00 18.17 130 ASP B CA 1
ATOM 2447 C C . ASP B 1 134 ? 52.414 31.457 -14.525 1.00 18.46 130 ASP B C 1
ATOM 2448 O O . ASP B 1 134 ? 53.100 32.446 -14.226 1.00 19.08 130 ASP B O 1
ATOM 2453 N N . SER B 1 135 ? 51.438 31.490 -15.425 1.00 18.64 131 SER B N 1
ATOM 2454 C CA . SER B 1 135 ? 51.101 32.692 -16.172 1.00 18.57 131 SER B CA 1
ATOM 2455 C C . SER B 1 135 ? 50.290 33.694 -15.344 1.00 18.02 131 SER B C 1
ATOM 2456 O O . SER B 1 135 ? 50.085 34.826 -15.780 1.00 18.25 131 SER B O 1
ATOM 2459 N N . GLY B 1 136 ? 49.817 33.265 -14.172 1.00 16.80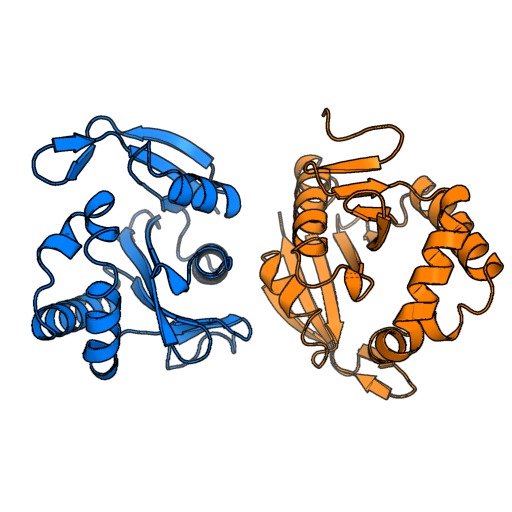 132 GLY B N 1
ATOM 2460 C CA . GLY B 1 136 ? 49.009 34.113 -13.285 1.00 15.72 132 GLY B CA 1
ATOM 2461 C C . GLY B 1 136 ? 47.548 34.203 -13.686 1.00 14.74 132 GLY B C 1
ATOM 2462 O O . GLY B 1 136 ? 46.772 34.927 -13.068 1.00 14.62 132 GLY B O 1
ATOM 2463 N N . VAL B 1 137 ? 47.176 33.463 -14.728 1.00 14.19 133 VAL B N 1
ATOM 2464 C CA . VAL B 1 137 ? 45.815 33.489 -15.257 1.00 13.63 133 VAL B CA 1
ATOM 2465 C C . VAL B 1 137 ? 44.820 32.812 -14.305 1.00 12.28 133 VAL B C 1
ATOM 2466 O O . VAL B 1 137 ? 43.717 33.310 -14.093 1.00 12.33 133 VAL B O 1
ATOM 2470 N N . ILE B 1 138 ? 45.222 31.675 -13.742 1.00 11.49 134 ILE B N 1
ATOM 2471 C CA . ILE B 1 138 ? 44.362 30.909 -12.842 1.00 10.72 134 ILE B CA 1
ATOM 2472 C C . ILE B 1 138 ? 45.054 30.721 -11.497 1.00 10.84 134 ILE B C 1
ATOM 2473 O O . ILE B 1 138 ? 46.227 30.343 -11.436 1.00 11.38 134 ILE B O 1
ATOM 2478 N N . LYS B 1 139 ? 44.312 30.986 -10.427 1.00 11.01 135 LYS B N 1
ATOM 2479 C CA . LYS B 1 139 ? 44.779 30.730 -9.068 1.00 11.93 135 LYS B CA 1
ATOM 2480 C C . LYS B 1 139 ? 44.082 29.539 -8.425 1.00 10.91 135 LYS B C 1
ATOM 2481 O O . LYS B 1 139 ? 44.656 28.878 -7.568 1.00 12.39 135 LYS B O 1
ATOM 2487 N N . ARG B 1 140 ? 42.842 29.280 -8.833 1.00 9.66 136 ARG B N 1
ATOM 2488 C CA . ARG B 1 140 ? 42.026 28.227 -8.242 1.00 8.65 136 ARG B CA 1
ATOM 2489 C C . ARG B 1 140 ? 41.565 27.263 -9.330 1.00 7.82 136 ARG B C 1
ATOM 2490 O O . ARG B 1 140 ? 40.861 27.655 -10.262 1.00 8.01 136 ARG B O 1
ATOM 2498 N N . PHE B 1 141 ? 41.966 26.004 -9.198 1.00 7.30 137 PHE B N 1
ATOM 2499 C CA . PHE B 1 141 ? 41.515 24.935 -10.078 1.00 7.28 137 PHE B CA 1
ATOM 2500 C C . PHE B 1 141 ? 40.529 24.071 -9.316 1.00 6.91 137 PHE B C 1
ATOM 2501 O O . PHE B 1 141 ? 40.742 23.765 -8.144 1.00 7.51 137 PHE B O 1
ATOM 2509 N N . VAL B 1 142 ? 39.450 23.679 -9.988 1.00 7.03 138 VAL B N 1
ATOM 2510 C CA . VAL B 1 142 ? 38.352 22.966 -9.343 1.00 7.23 138 VAL B CA 1
ATOM 2511 C C . VAL B 1 142 ? 37.995 21.700 -10.112 1.00 7.25 138 VAL B C 1
ATOM 2512 O O . VAL B 1 142 ? 37.898 21.726 -11.331 1.00 7.41 138 VAL B O 1
ATOM 2516 N N . ILE B 1 143 ? 37.806 20.602 -9.389 1.00 7.02 139 ILE B N 1
ATOM 2517 C CA . ILE B 1 143 ? 37.241 19.380 -9.945 1.00 7.36 139 ILE B CA 1
ATOM 2518 C C . ILE B 1 143 ? 36.023 19.010 -9.104 1.00 7.75 139 ILE B C 1
ATOM 2519 O O . ILE B 1 143 ? 36.114 18.929 -7.879 1.00 8.00 139 ILE B O 1
ATOM 2524 N N . LYS B 1 144 ? 34.885 18.810 -9.764 1.00 8.33 140 LYS B N 1
ATOM 2525 C CA . LYS B 1 144 ? 33.667 18.339 -9.105 1.00 10.02 140 LYS B CA 1
ATOM 2526 C C . LYS B 1 144 ? 33.317 17.009 -9.713 1.00 10.63 140 LYS B C 1
ATOM 2527 O O . LYS B 1 144 ? 33.155 16.925 -10.930 1.00 11.90 140 LYS B O 1
ATOM 2533 N N . CYS B 1 145 ? 33.180 15.977 -8.889 1.00 10.46 141 CYS B N 1
ATOM 2534 C CA . CYS B 1 145 ? 32.786 14.675 -9.403 1.00 11.80 141 CYS B CA 1
ATOM 2535 C C . CYS B 1 145 ? 31.877 13.940 -8.425 1.00 10.77 141 CYS B C 1
ATOM 2536 O O . CYS B 1 145 ? 31.997 14.077 -7.203 1.00 10.61 141 CYS B O 1
ATOM 2539 N N . ILE B 1 146 ? 30.964 13.161 -8.985 1.00 10.25 142 ILE B N 1
ATOM 2540 C CA . ILE B 1 146 ? 30.034 12.363 -8.197 1.00 9.92 142 ILE B CA 1
ATOM 2541 C C . ILE B 1 146 ? 30.779 11.480 -7.188 1.00 9.85 142 ILE B C 1
ATOM 2542 O O . ILE B 1 146 ? 31.800 10.870 -7.508 1.00 9.38 142 ILE B O 1
ATOM 2547 N N . VAL B 1 147 ? 30.273 11.441 -5.961 1.00 10.01 143 VAL B N 1
ATOM 2548 C CA . VAL B 1 147 ? 30.927 10.725 -4.874 1.00 10.70 143 VAL B CA 1
ATOM 2549 C C . VAL B 1 147 ? 31.178 9.253 -5.234 1.00 10.70 143 VAL B C 1
ATOM 2550 O O . VAL B 1 147 ? 32.258 8.723 -4.964 1.00 10.86 143 VAL B O 1
ATOM 2554 N N . ASP B 1 148 ? 30.215 8.613 -5.895 1.00 10.80 144 ASP B N 1
ATOM 2555 C CA . ASP B 1 148 ? 30.347 7.204 -6.297 1.00 11.27 144 ASP B CA 1
ATOM 2556 C C . ASP B 1 148 ? 31.294 6.928 -7.476 1.00 11.29 144 ASP B C 1
ATOM 2557 O O . ASP B 1 148 ? 31.573 5.770 -7.779 1.00 11.89 144 ASP B O 1
ATOM 2562 N N . ASN B 1 149 ? 31.780 7.973 -8.141 1.00 11.08 145 ASN B N 1
ATOM 2563 C CA . ASN B 1 149 ? 32.688 7.804 -9.268 1.00 11.29 145 ASN B CA 1
ATOM 2564 C C . ASN B 1 149 ? 34.125 7.609 -8.766 1.00 11.08 145 ASN B C 1
ATOM 2565 O O . ASN B 1 149 ? 34.866 8.571 -8.561 1.00 10.41 145 ASN B O 1
ATOM 2570 N N . LYS B 1 150 ? 34.508 6.352 -8.563 1.00 11.19 146 LYS B N 1
ATOM 2571 C CA . LYS B 1 150 ? 35.763 6.019 -7.893 1.00 11.47 146 LYS B CA 1
ATOM 2572 C C . LYS B 1 150 ? 36.996 6.556 -8.639 1.00 10.44 146 LYS B C 1
ATOM 2573 O O . LYS B 1 150 ? 37.889 7.160 -8.037 1.00 10.20 146 LYS B O 1
ATOM 2579 N N . LYS B 1 151 ? 37.041 6.339 -9.948 1.00 9.89 147 LYS B N 1
ATOM 2580 C CA . LYS B 1 151 ? 38.217 6.719 -10.726 1.00 9.40 147 LYS B CA 1
ATOM 2581 C C . LYS B 1 151 ? 38.362 8.227 -10.855 1.00 8.41 147 LYS B C 1
ATOM 2582 O O . LYS B 1 151 ? 39.484 8.738 -10.851 1.00 8.05 147 LYS B O 1
ATOM 2588 N N . SER B 1 152 ? 37.252 8.957 -10.953 1.00 8.46 148 SER B N 1
ATOM 2589 C CA A SER B 1 152 ? 37.365 10.404 -11.090 0.50 8.71 148 SER B CA 1
ATOM 2590 C CA B SER B 1 152 ? 37.335 10.411 -11.090 0.50 8.75 148 SER B CA 1
ATOM 2591 C C . SER B 1 152 ? 37.862 11.043 -9.806 1.00 8.36 148 SER B C 1
ATOM 2592 O O . SER B 1 152 ? 38.669 11.975 -9.848 1.00 9.05 148 SER B O 1
ATOM 2597 N N . ASN B 1 153 ? 37.402 10.527 -8.666 1.00 8.10 149 ASN B N 1
ATOM 2598 C CA . ASN B 1 153 ? 37.886 11.003 -7.380 1.00 8.36 149 ASN B CA 1
ATOM 2599 C C . ASN B 1 153 ? 39.367 10.679 -7.192 1.00 7.96 149 ASN B C 1
ATOM 2600 O O . ASN B 1 153 ? 40.126 11.506 -6.697 1.00 8.01 149 ASN B O 1
ATOM 2605 N N . ALA B 1 154 ? 39.779 9.480 -7.603 1.00 7.69 150 ALA B N 1
ATOM 2606 C CA . ALA B 1 154 ? 41.172 9.070 -7.496 1.00 7.66 150 ALA B CA 1
ATOM 2607 C C . ALA B 1 154 ? 42.072 10.007 -8.296 1.00 7.38 150 ALA B C 1
ATOM 2608 O O . ALA B 1 154 ? 43.149 10.378 -7.840 1.00 7.50 150 ALA B O 1
ATOM 2610 N N . THR B 1 155 ? 41.618 10.407 -9.481 1.00 7.20 151 THR B N 1
ATOM 2611 C CA . THR B 1 155 ? 42.371 11.341 -10.307 1.00 7.57 151 THR B CA 1
ATOM 2612 C C . THR B 1 155 ? 42.541 12.702 -9.624 1.00 7.02 151 THR B C 1
ATOM 2613 O O . THR B 1 155 ? 43.646 13.244 -9.581 1.00 7.06 151 THR B O 1
ATOM 2617 N N . ALA B 1 156 ? 41.457 13.255 -9.083 1.00 7.43 152 ALA B N 1
ATOM 2618 C CA . ALA B 1 156 ? 41.543 14.543 -8.389 1.00 7.58 152 ALA B CA 1
ATOM 2619 C C . ALA B 1 156 ? 42.594 14.465 -7.278 1.00 7.63 152 ALA B C 1
ATOM 2620 O O . ALA B 1 156 ? 43.425 15.361 -7.132 1.00 7.83 152 ALA B O 1
ATOM 2622 N N . LEU B 1 157 ? 42.553 13.385 -6.501 1.00 7.28 153 LEU B N 1
ATOM 2623 C CA . LEU B 1 157 ? 43.493 13.217 -5.398 1.00 8.00 153 LEU B CA 1
ATOM 2624 C C . LEU B 1 157 ? 44.932 13.060 -5.893 1.00 7.88 153 LEU B C 1
ATOM 2625 O O . LEU B 1 157 ? 45.854 13.654 -5.337 1.00 8.02 153 LEU B O 1
ATOM 2630 N N . ARG B 1 158 ? 45.107 12.293 -6.967 1.00 8.34 154 ARG B N 1
ATOM 2631 C CA . ARG B 1 158 ? 46.401 12.051 -7.608 1.00 9.85 154 ARG B CA 1
ATOM 2632 C C . ARG B 1 158 ? 47.042 13.353 -8.076 1.00 9.34 154 ARG B C 1
ATOM 2633 O O . ARG B 1 158 ? 48.263 13.506 -8.023 1.00 10.25 154 ARG B O 1
ATOM 2641 N N . CYS B 1 159 ? 46.206 14.284 -8.532 1.00 8.47 155 CYS B N 1
ATOM 2642 C CA . CYS B 1 159 ? 46.650 15.596 -8.996 1.00 8.85 155 CYS B CA 1
ATOM 2643 C C . CYS B 1 159 ? 46.920 16.580 -7.859 1.00 8.55 155 CYS B C 1
ATOM 2644 O O . CYS B 1 159 ? 47.233 17.739 -8.116 1.00 9.66 155 CYS B O 1
ATOM 2647 N N . GLY B 1 160 ? 46.794 16.121 -6.615 1.00 8.37 156 GLY B N 1
ATOM 2648 C CA . GLY B 1 160 ? 47.119 16.936 -5.450 1.00 8.69 156 GLY B CA 1
ATOM 2649 C C . GLY B 1 160 ? 46.052 17.943 -5.083 1.00 8.34 156 GLY B C 1
ATOM 2650 O O . GLY B 1 160 ? 46.350 18.955 -4.451 1.00 8.52 156 GLY B O 1
ATOM 2651 N N . PHE B 1 161 ? 44.809 17.666 -5.463 1.00 7.57 157 PHE B N 1
ATOM 2652 C CA . PHE B 1 161 ? 43.673 18.497 -5.065 1.00 7.57 157 PHE B CA 1
ATOM 2653 C C . PHE B 1 161 ? 43.211 18.097 -3.665 1.00 7.79 157 PHE B C 1
ATOM 2654 O O . PHE B 1 161 ? 43.336 16.931 -3.272 1.00 8.56 157 PHE B O 1
ATOM 2662 N N . THR B 1 162 ? 42.641 19.059 -2.942 1.00 8.17 158 THR B N 1
ATOM 2663 C CA . THR B 1 162 ? 42.098 18.825 -1.607 1.00 8.56 158 THR B CA 1
ATOM 2664 C C . THR B 1 162 ? 40.574 18.847 -1.656 1.00 8.19 158 THR B C 1
ATOM 2665 O O . THR B 1 162 ? 39.988 19.732 -2.286 1.00 8.03 158 THR B O 1
ATOM 2669 N N . LEU B 1 163 ? 39.946 17.880 -0.993 1.00 8.53 159 LEU B N 1
ATOM 2670 C CA . LEU B 1 163 ? 38.495 17.847 -0.868 1.00 9.16 159 LEU B CA 1
ATOM 2671 C C . LEU B 1 163 ? 38.000 19.012 -0.021 1.00 9.50 159 LEU B C 1
ATOM 2672 O O . LEU B 1 163 ? 38.397 19.155 1.134 1.00 11.12 159 LEU B O 1
ATOM 2677 N N . GLU B 1 164 ? 37.141 19.848 -0.595 1.00 9.04 160 GLU B N 1
ATOM 2678 C CA . GLU B 1 164 ? 36.572 20.978 0.141 1.00 9.40 160 GLU B CA 1
ATOM 2679 C C . GLU B 1 164 ? 35.253 20.627 0.814 1.00 9.62 160 GLU B C 1
ATOM 2680 O O . GLU B 1 164 ? 34.920 21.179 1.861 1.00 11.18 160 GLU B O 1
ATOM 2686 N N . GLY B 1 165 ? 34.492 19.714 0.223 1.00 9.67 161 GLY B N 1
ATOM 2687 C CA . GLY B 1 165 ? 33.231 19.309 0.823 1.00 9.62 161 GLY B CA 1
ATOM 2688 C C . GLY B 1 165 ? 32.398 18.527 -0.154 1.00 9.28 161 GLY B C 1
ATOM 2689 O O . GLY B 1 165 ? 32.849 18.188 -1.258 1.00 9.15 161 GLY B O 1
ATOM 2690 N N . VAL B 1 166 ? 31.170 18.253 0.270 1.00 9.36 162 VAL B N 1
ATOM 2691 C CA . VAL B 1 166 ? 30.224 17.464 -0.490 1.00 9.57 162 VAL B CA 1
ATOM 2692 C C . VAL B 1 166 ? 29.067 18.375 -0.888 1.00 9.32 162 VAL B C 1
ATOM 2693 O O . VAL B 1 166 ? 28.410 18.988 -0.039 1.00 9.90 162 VAL B O 1
ATOM 2697 N N . LEU B 1 167 ? 28.852 18.468 -2.193 1.00 9.11 163 LEU B N 1
ATOM 2698 C CA . LEU B 1 167 ? 27.754 19.234 -2.757 1.00 9.56 163 LEU B CA 1
ATOM 2699 C C . LEU B 1 167 ? 26.585 18.277 -2.896 1.00 9.42 163 LEU B C 1
ATOM 2700 O O . LEU B 1 167 ? 26.587 17.380 -3.754 1.00 9.69 163 LEU B O 1
ATOM 2705 N N . GLN B 1 168 ? 25.592 18.450 -2.028 1.00 9.48 164 GLN B N 1
ATOM 2706 C CA . GLN B 1 168 ? 24.468 17.525 -1.951 1.00 10.37 164 GLN B CA 1
ATOM 2707 C C . GLN B 1 168 ? 23.564 17.596 -3.170 1.00 9.87 164 GLN B C 1
ATOM 2708 O O . GLN B 1 168 ? 23.129 18.677 -3.567 1.00 9.63 164 GLN B O 1
ATOM 2714 N N . LYS B 1 169 ? 23.287 16.431 -3.751 1.00 10.22 165 LYS B N 1
ATOM 2715 C CA . LYS B 1 169 ? 22.320 16.291 -4.845 1.00 10.54 165 LYS B CA 1
ATOM 2716 C C . LYS B 1 169 ? 22.559 17.319 -5.944 1.00 10.17 165 LYS B C 1
ATOM 2717 O O . LYS B 1 169 ? 21.652 18.036 -6.364 1.00 10.61 165 LYS B O 1
ATOM 2723 N N . ALA B 1 170 ? 23.798 17.353 -6.420 1.00 9.83 166 ALA B N 1
ATOM 2724 C CA . ALA B 1 170 ? 24.282 18.423 -7.280 1.00 9.70 166 ALA B CA 1
ATOM 2725 C C . ALA B 1 170 ? 24.487 18.038 -8.738 1.00 9.82 166 ALA B C 1
ATOM 2726 O O . ALA B 1 170 ? 24.660 18.914 -9.577 1.00 10.63 166 ALA B O 1
ATOM 2728 N N . GLU B 1 171 ? 24.493 16.745 -9.056 1.00 9.64 167 GLU B N 1
ATOM 2729 C CA . GLU B 1 171 ? 24.673 16.329 -10.447 1.00 9.93 167 GLU B CA 1
ATOM 2730 C C . GLU B 1 171 ? 23.660 15.268 -10.835 1.00 10.04 167 GLU B C 1
ATOM 2731 O O . GLU B 1 171 ? 23.553 14.235 -10.178 1.00 10.40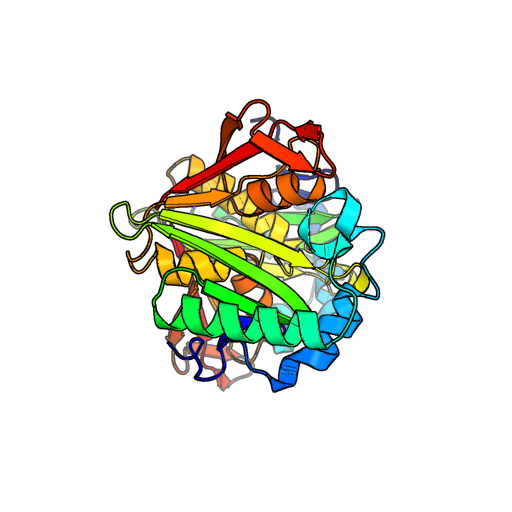 167 GLU B O 1
ATOM 2737 N N . ILE B 1 172 ? 22.919 15.534 -11.907 1.00 9.94 168 ILE B N 1
ATOM 2738 C CA . ILE B 1 172 ? 21.900 14.611 -12.393 1.00 10.74 168 ILE B CA 1
ATOM 2739 C C . ILE B 1 172 ? 22.451 13.714 -13.501 1.00 11.50 168 ILE B C 1
ATOM 2740 O O . ILE B 1 172 ? 22.959 14.192 -14.520 1.00 12.37 168 ILE B O 1
ATOM 2745 N N . LEU B 1 173 ? 22.351 12.410 -13.277 1.00 11.85 169 LEU B N 1
ATOM 2746 C CA . LEU B 1 173 ? 22.662 11.417 -14.302 1.00 13.01 169 LEU B CA 1
ATOM 2747 C C . LEU B 1 173 ? 21.540 10.411 -14.330 1.00 13.55 169 LEU B C 1
ATOM 2748 O O . LEU B 1 173 ? 21.112 9.923 -13.278 1.00 13.64 169 LEU B O 1
ATOM 2753 N N . ASN B 1 174 ? 21.066 10.109 -15.533 1.00 14.85 170 ASN B N 1
ATOM 2754 C CA . ASN B 1 174 ? 20.034 9.100 -15.728 1.00 15.99 170 ASN B CA 1
ATOM 2755 C C . ASN B 1 174 ? 18.833 9.322 -14.797 1.00 16.08 170 ASN B C 1
ATOM 2756 O O . ASN B 1 174 ? 18.305 8.383 -14.198 1.00 16.99 170 ASN B O 1
ATOM 2761 N N . GLY B 1 175 ? 18.430 10.586 -14.672 1.00 15.87 171 GLY B N 1
ATOM 2762 C CA . GLY B 1 175 ? 17.238 10.965 -13.925 1.00 15.43 171 GLY B CA 1
ATOM 2763 C C . GLY B 1 175 ? 17.363 11.041 -12.414 1.00 15.20 171 GLY B C 1
ATOM 2764 O O . GLY B 1 175 ? 16.360 11.242 -11.730 1.00 16.05 171 GLY B O 1
ATOM 2765 N N . VAL B 1 176 ? 18.579 10.883 -11.887 1.00 13.88 172 VAL B N 1
ATOM 2766 C CA . VAL B 1 176 ? 18.807 10.876 -10.438 1.00 13.14 172 VAL B CA 1
ATOM 2767 C C . VAL B 1 176 ? 19.832 11.946 -10.059 1.00 11.97 172 VAL B C 1
ATOM 2768 O O . VAL B 1 176 ? 20.847 12.097 -10.738 1.00 11.29 172 VAL B O 1
ATOM 2772 N N . SER B 1 177 ? 19.560 12.679 -8.980 1.00 11.32 173 SER B N 1
ATOM 2773 C CA . SER B 1 177 ? 20.509 13.662 -8.450 1.00 11.36 173 SER B CA 1
ATOM 2774 C C . SER B 1 177 ? 21.475 12.974 -7.498 1.00 11.24 173 SER B C 1
ATOM 2775 O O . SER B 1 177 ? 21.055 12.290 -6.569 1.00 12.82 173 SER B O 1
ATOM 2778 N N . TYR B 1 178 ? 22.767 13.171 -7.742 1.00 10.30 174 TYR B N 1
ATOM 2779 C CA . TYR B 1 178 ? 23.834 12.574 -6.939 1.00 10.13 174 TYR B CA 1
ATOM 2780 C C . TYR B 1 178 ? 24.668 13.638 -6.249 1.00 9.50 174 TYR B C 1
ATOM 2781 O O . TYR B 1 178 ? 24.888 14.720 -6.799 1.00 9.59 174 TYR B O 1
ATOM 2790 N N . ASP B 1 179 ? 25.158 13.314 -5.059 1.00 9.07 175 ASP B N 1
ATOM 2791 C CA . ASP B 1 179 ? 26.146 14.139 -4.379 1.00 9.36 175 ASP B CA 1
ATOM 2792 C C . ASP B 1 179 ? 27.440 14.210 -5.184 1.00 8.98 175 ASP B C 1
ATOM 2793 O O . ASP B 1 179 ? 27.862 13.223 -5.797 1.00 9.17 175 ASP B O 1
ATOM 2798 N N . GLN B 1 180 ? 28.081 15.374 -5.152 1.00 8.87 176 GLN B N 1
ATOM 2799 C CA . GLN B 1 180 ? 29.423 15.541 -5.713 1.00 9.14 176 GLN B CA 1
ATOM 2800 C C . GLN B 1 180 ? 30.413 15.864 -4.624 1.00 8.98 176 GLN B C 1
ATOM 2801 O O . GLN B 1 180 ? 30.099 16.570 -3.670 1.00 10.44 176 GLN B O 1
ATOM 2807 N N . ASN B 1 181 ? 31.626 15.353 -4.782 1.00 8.84 177 ASN B N 1
ATOM 2808 C CA . ASN B 1 181 ? 32.776 15.901 -4.090 1.00 8.76 177 ASN B CA 1
ATOM 2809 C C . ASN B 1 181 ? 33.308 17.100 -4.872 1.00 8.40 177 ASN B C 1
ATOM 2810 O O . ASN B 1 181 ? 33.415 17.048 -6.097 1.00 9.38 177 ASN B O 1
ATOM 2815 N N . ILE B 1 182 ? 33.631 18.182 -4.174 1.00 7.92 178 ILE B N 1
ATOM 2816 C CA . ILE B 1 182 ? 34.315 19.306 -4.807 1.00 7.43 178 ILE B CA 1
ATOM 2817 C C . ILE B 1 182 ? 35.729 19.397 -4.259 1.00 7.02 178 ILE B C 1
ATOM 2818 O O . ILE B 1 182 ? 35.938 19.419 -3.037 1.00 7.45 178 ILE B O 1
ATOM 2823 N N . TYR B 1 183 ? 36.687 19.410 -5.185 1.00 7.34 179 TYR B N 1
ATOM 2824 C CA . TYR B 1 183 ? 38.104 19.462 -4.876 1.00 7.57 179 TYR B CA 1
ATOM 2825 C C . TYR B 1 183 ? 38.700 20.744 -5.443 1.00 7.39 179 TYR B C 1
ATOM 2826 O O . TYR B 1 183 ? 38.276 21.215 -6.512 1.00 7.41 179 TYR B O 1
ATOM 2835 N N . SER B 1 184 ? 39.727 21.272 -4.781 1.00 7.80 180 SER B N 1
ATOM 2836 C CA . SER B 1 184 ? 40.459 22.395 -5.338 1.00 8.03 180 SER B CA 1
ATOM 2837 C C . SER B 1 184 ? 41.961 22.216 -5.227 1.00 7.89 180 SER B C 1
ATOM 2838 O O . SER B 1 184 ? 42.472 21.486 -4.369 1.00 8.20 180 SER B O 1
ATOM 2841 N N . LYS B 1 185 ? 42.649 22.913 -6.119 1.00 8.04 181 LYS B N 1
ATOM 2842 C CA . LYS B 1 185 ? 44.072 23.131 -6.008 1.00 8.80 181 LYS B CA 1
ATOM 2843 C C . LYS B 1 185 ? 44.302 24.605 -6.240 1.00 9.03 181 LYS B C 1
ATOM 2844 O O . LYS B 1 185 ? 43.926 25.149 -7.279 1.00 9.08 181 LYS B O 1
ATOM 2850 N N . VAL B 1 186 ? 44.900 25.248 -5.243 1.00 9.15 182 VAL B N 1
ATOM 2851 C CA . VAL B 1 186 ? 45.084 26.693 -5.243 1.00 10.81 182 VAL B CA 1
ATOM 2852 C C . VAL B 1 186 ? 46.569 27.014 -5.332 1.00 11.79 182 VAL B C 1
ATOM 2853 O O . VAL B 1 186 ? 47.381 26.441 -4.606 1.00 12.53 182 VAL B O 1
ATOM 2857 N N . ILE B 1 187 ? 46.909 27.909 -6.248 1.00 12.91 183 ILE B N 1
ATOM 2858 C CA . ILE B 1 187 ? 48.286 28.343 -6.460 1.00 14.90 183 ILE B CA 1
ATOM 2859 C C . ILE B 1 187 ? 48.525 29.633 -5.684 1.00 15.57 183 ILE B C 1
ATOM 2860 O O . ILE B 1 187 ? 47.665 30.510 -5.650 1.00 16.88 183 ILE B O 1
#

Secondary structure (DSSP, 8-state):
-TTEETTEEE-SSSEEEEPP-GGGHHHHHHHHHHHHHHHHTT-SGGGG--SHHHHHHHHHHHHHHHHTTS-EEEEEEETTEEEEEEEEEEEETTTTEEEEEEEE-GGGTTSSHHHHHHHHHHHHHHTTTS-SEEEEEEETT-HHHHHHHHHTT-EEEEEEEEEEEETTEEEEEEEEEEE-/-TTB-SSEEE-SSSEEEEPP-GGGHHHHHHHHHHHHHHHTTT-SGGGG--SHHHHHHHHHHHHHHHHHTS-EEEEEEETTEEEEEEEEEEEETTTTEEEEEEEE-GGGTTSSHHHHHHHHHHHHHHHTTS-SEEEEEEETT-HHHHHHHHHTT-EEEEEEEEEEEETTEEEEEEEEEEE-

Foldseek 3Di:
DVQQDPQAGNLDPFKTWGQFDLVCLVQQLVLLVVCLVVVLVFDAPSVPSDDSVVSSVVSVVQNVCCVVVQKGKTFMGGHHGGFWIKMQNGQDQVQLETEIDIDGRPVNPPPCRVLSVVLRVCVVCVVVPSHFKYKYKGFPPPVVVVVSCVSNPWDWPDKAQQPDDRPRGGGIITMTMDGD/DVQDDPQAGNLDPFKGWGQQDQVCLVLQLVLLVVCQVVVLVFDAPSVPSDDSVSSSVVSVVQNVCVVVVQKHKTFMGGNNGGFWIKMQHGQDQVQLETEIDIDGRPVPPPPCRRLSVVLRVCCVSVVVVRHFKYKYKGFPPPVVSVVSCVSNVWDFPDKAQQPDDRPRGGGIITMTMDGD

Solvent-accessible surface area: 18838 Å² total; per-residue (Å²): 117,139,17,85,48,138,69,0,2,88,11,23,83,82,4,27,0,12,78,14,25,93,162,34,4,110,69,1,33,102,23,7,67,150,6,40,148,59,9,72,160,42,32,50,100,0,40,153,16,101,77,66,62,55,2,45,66,86,0,79,95,4,63,99,20,30,144,103,102,124,5,17,16,0,0,0,66,19,120,109,118,4,0,0,10,0,5,0,73,87,24,45,97,96,101,109,6,0,58,7,14,44,24,20,0,59,130,19,86,88,98,37,2,10,17,21,0,0,28,26,0,11,30,33,52,1,105,74,47,78,3,110,60,0,0,3,78,20,16,59,116,37,168,160,11,26,36,17,0,107,149,2,44,7,90,86,92,28,68,62,122,124,53,47,104,20,154,72,76,42,85,39,12,12,24,9,9,58,85,74,118,151,15,83,62,137,62,0,5,89,29,51,125,70,4,27,0,2,78,8,28,95,166,37,5,107,51,1,40,86,12,6,71,136,13,38,135,90,14,41,140,37,34,60,99,0,47,150,17,85,86,83,60,47,2,47,64,88,0,87,94,3,90,95,39,31,148,102,104,123,7,14,19,0,0,0,66,25,123,118,105,4,0,0,10,0,6,0,78,78,14,43,85,94,102,95,6,0,61,11,13,40,24,19,0,63,118,24,59,83,104,33,1,9,18,58,0,0,69,31,1,11,73,21,49,8,113,73,29,55,0,87,66,0,1,0,89,18,15,70,126,40,130,126,13,14,24,18,0,56,106,4,11,0,54,73,91,26,78,58,146,131,53,48,115,9,110,75,73,44,81,40,16,16,23,7,9,57,99,88

Nearest PDB structures (foldseek):
  3r96-assembly1_A  TM=1.000E+00  e=6.373E-39  Escherichia coli
  1s7l-assembly1_A  TM=9.724E-01  e=8.838E-22  Salmonella enterica subsp. enterica serovar Typhimurium str. LT2
  1s7f-assembly1_A-2  TM=9.627E-01  e=7.105E-21  Salmonella enterica subsp. enterica serovar Typhimurium str. LT2
  1z9u-assembly1_A  TM=9.516E-01  e=7.411E-20  Salmonella enterica subsp. enterica serovar Typhimurium str. LT2
  1nsl-assembly1_E  TM=9.169E-01  e=3.763E-16  Bacillus subtilis

B-factor: mean 15.3, std 7.93, range [5.92, 50.65]

CATH classification: 3.40.630.30